Protein AF-A0A0F9TFJ0-F1 (afdb_monomer_lite)

Foldseek 3Di:
DDDDDDDDDDDDDDDDDDDDDDDDDDDDDDDDDDDDDDDDDDDDDDDDDDDDDDDDDDDDDDDDDDDDDDDDPPDPPPDPPDDDPLDDDQQDKQFDADPVRHTLFIWGHHPQAIHGPNDGDNYLFVNLCVSCVVVVNDDPTDDRCCSSVSDPDPDDPPDPVVVVVV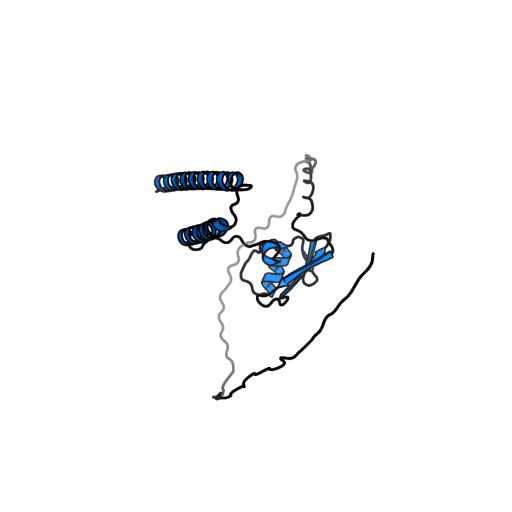VVVVVCVVLVVCPVVDDPVCPVVNVVVVVVVVVVVVVVVVVVVVVVVVVVVVD

pLDDT: mean 70.57, std 23.66, range [31.88, 96.38]

Structure (mmCIF, N/CA/C/O backbone):
data_AF-A0A0F9TFJ0-F1
#
_entry.id   AF-A0A0F9TFJ0-F1
#
loop_
_atom_site.group_PDB
_atom_site.id
_atom_site.type_symbol
_atom_site.label_atom_id
_atom_site.label_alt_id
_atom_site.label_comp_id
_atom_site.label_asym_id
_atom_site.label_entity_id
_atom_site.label_seq_id
_atom_site.pdbx_PDB_ins_code
_atom_site.Cartn_x
_atom_site.Cartn_y
_atom_site.Cartn_z
_atom_site.occupancy
_atom_site.B_iso_or_equiv
_atom_site.auth_seq_id
_atom_site.auth_comp_id
_atom_site.auth_asym_id
_atom_site.auth_atom_id
_atom_site.pdbx_PDB_model_num
ATOM 1 N N . MET A 1 1 ? 7.018 -47.423 -47.360 1.00 49.25 1 MET A N 1
ATOM 2 C CA . MET A 1 1 ? 8.078 -48.340 -46.891 1.00 49.25 1 MET A CA 1
ATOM 3 C C . MET A 1 1 ? 8.346 -48.042 -45.430 1.00 49.25 1 MET A C 1
ATOM 5 O O . MET A 1 1 ? 8.621 -46.901 -45.090 1.00 49.25 1 MET A O 1
ATOM 9 N N . ALA A 1 2 ? 8.149 -49.049 -44.586 1.00 47.84 2 ALA A N 1
ATOM 10 C CA . ALA A 1 2 ? 8.382 -49.013 -43.149 1.00 47.84 2 ALA A CA 1
ATOM 11 C C . ALA A 1 2 ? 9.862 -49.262 -42.815 1.00 47.84 2 ALA A C 1
ATOM 13 O O . ALA A 1 2 ? 10.540 -49.940 -43.590 1.00 47.84 2 ALA A O 1
ATOM 14 N N . LYS A 1 3 ? 10.298 -48.740 -41.658 1.00 51.69 3 LYS A N 1
ATOM 15 C CA . LYS A 1 3 ? 11.256 -49.282 -40.659 1.00 51.69 3 LYS A CA 1
ATOM 16 C C . LYS A 1 3 ? 11.615 -48.117 -39.709 1.00 51.69 3 LYS A C 1
ATOM 18 O O . LYS A 1 3 ? 12.288 -47.196 -40.143 1.00 51.69 3 LYS A O 1
ATOM 23 N N . SER A 1 4 ? 10.981 -47.891 -38.555 1.00 46.78 4 SER A N 1
ATOM 24 C CA . SER A 1 4 ? 10.968 -48.620 -37.270 1.00 46.78 4 SER A CA 1
ATOM 25 C C . SER A 1 4 ? 12.328 -48.760 -36.569 1.00 46.78 4 SER A C 1
ATOM 27 O O . SER A 1 4 ? 13.258 -49.298 -37.165 1.00 46.78 4 SER A O 1
ATOM 29 N N . ASN A 1 5 ? 12.292 -48.471 -35.255 1.00 41.59 5 ASN A N 1
ATOM 30 C CA . ASN A 1 5 ? 13.07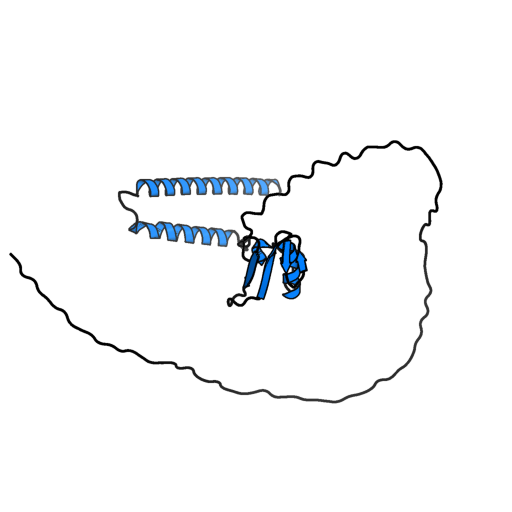5 -49.067 -34.153 1.00 41.59 5 ASN A CA 1
ATOM 31 C C . ASN A 1 5 ? 14.472 -48.486 -33.828 1.00 41.59 5 ASN A C 1
ATOM 33 O O . ASN A 1 5 ? 15.247 -48.223 -34.731 1.00 41.59 5 ASN A O 1
ATOM 37 N N . THR A 1 6 ? 14.933 -48.340 -32.571 1.00 44.97 6 THR A N 1
ATOM 38 C CA . THR A 1 6 ? 14.375 -48.478 -31.197 1.00 44.97 6 THR A CA 1
ATOM 39 C C . THR A 1 6 ? 15.489 -48.171 -30.181 1.00 44.97 6 THR A C 1
ATOM 41 O O . THR A 1 6 ? 16.657 -48.349 -30.508 1.00 44.97 6 THR A O 1
ATOM 44 N N . ASN A 1 7 ? 15.075 -47.955 -28.922 1.00 42.50 7 ASN A N 1
ATOM 45 C CA . ASN A 1 7 ? 15.793 -48.218 -27.658 1.00 42.50 7 ASN A CA 1
ATOM 46 C C . ASN A 1 7 ? 16.928 -47.251 -27.278 1.00 42.50 7 ASN A C 1
ATOM 48 O O . ASN A 1 7 ? 17.816 -46.978 -28.064 1.00 42.50 7 ASN A O 1
ATOM 52 N N . GLY A 1 8 ? 17.004 -46.726 -26.053 1.00 35.84 8 GLY A N 1
ATOM 53 C CA . GLY A 1 8 ? 16.440 -47.183 -24.779 1.00 35.84 8 GLY A CA 1
ATOM 54 C C . GLY A 1 8 ? 17.581 -47.414 -23.777 1.00 35.84 8 GLY A C 1
ATOM 55 O O . GLY A 1 8 ? 18.714 -47.632 -24.195 1.00 35.84 8 GLY A O 1
ATOM 56 N N . SER A 1 9 ? 17.250 -47.474 -22.476 1.00 39.28 9 SER A N 1
ATOM 57 C CA . SER A 1 9 ? 18.132 -47.872 -21.347 1.00 39.28 9 SER A CA 1
ATOM 58 C C . SER A 1 9 ? 18.991 -46.741 -20.747 1.00 39.28 9 SER A C 1
ATOM 60 O O . SER A 1 9 ? 19.578 -45.968 -21.482 1.00 39.28 9 SER A O 1
ATOM 62 N N . LYS A 1 10 ? 19.215 -46.586 -19.435 1.00 40.81 10 LYS A N 1
ATOM 63 C CA . LYS A 1 10 ? 18.729 -47.150 -18.152 1.00 40.81 10 LYS A CA 1
ATOM 64 C C . LYS A 1 10 ? 19.348 -46.224 -17.071 1.00 40.81 10 LYS A C 1
ATOM 66 O O . LYS A 1 10 ? 20.481 -45.802 -17.240 1.00 40.81 10 LYS A O 1
ATOM 71 N N . LYS A 1 11 ? 18.599 -45.805 -16.042 1.00 36.25 11 LYS A N 1
ATOM 72 C CA . LYS A 1 11 ? 18.611 -46.346 -14.655 1.00 36.25 11 LYS A CA 1
ATOM 73 C C . LYS A 1 11 ? 19.733 -45.797 -13.748 1.00 36.25 11 LYS A C 1
ATOM 75 O O . LYS A 1 11 ? 20.834 -45.549 -14.209 1.00 36.2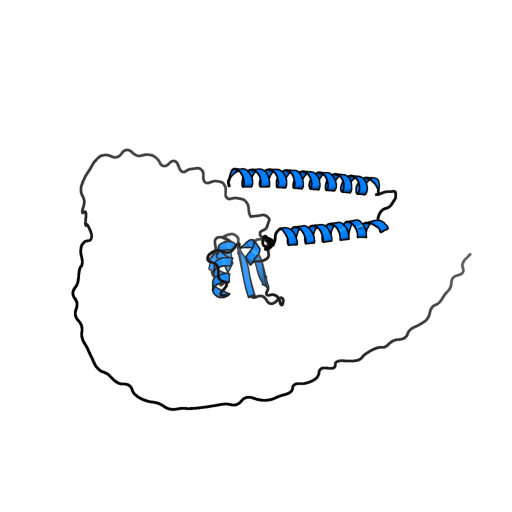5 11 LYS A O 1
ATOM 80 N N . SER A 1 12 ? 19.428 -45.785 -12.441 1.00 39.47 12 SER A N 1
ATOM 81 C CA . SER A 1 12 ? 20.330 -45.742 -11.263 1.00 39.47 12 SER A CA 1
ATOM 82 C C . SER A 1 12 ? 20.329 -44.381 -10.545 1.00 39.47 12 SER A C 1
ATOM 84 O O . SER A 1 12 ? 20.905 -43.425 -11.038 1.00 39.47 12 SER A O 1
ATOM 86 N N . THR A 1 13 ? 19.460 -44.132 -9.557 1.00 39.72 13 THR A N 1
ATOM 87 C CA . THR A 1 13 ? 19.408 -44.578 -8.141 1.00 39.72 13 THR A CA 1
ATOM 88 C C . THR A 1 13 ? 20.341 -43.847 -7.170 1.00 39.72 13 THR A C 1
ATOM 90 O O . THR A 1 13 ? 21.552 -43.862 -7.330 1.00 39.72 13 THR A O 1
ATOM 93 N N . ASN A 1 14 ? 19.711 -43.456 -6.055 1.00 34.97 14 ASN A N 1
ATOM 94 C CA . ASN A 1 14 ? 20.186 -43.514 -4.668 1.00 34.97 14 ASN A CA 1
ATOM 95 C C . ASN A 1 14 ? 20.968 -42.321 -4.093 1.00 34.97 14 ASN A C 1
ATOM 97 O O . ASN A 1 14 ? 21.981 -41.891 -4.623 1.00 34.97 14 ASN A O 1
ATOM 101 N N . GLY A 1 15 ? 20.507 -41.859 -2.925 1.00 36.72 15 GLY A N 1
ATOM 102 C CA . GLY A 1 15 ? 21.151 -40.809 -2.133 1.00 36.72 15 GLY A CA 1
ATOM 103 C C . GLY A 1 15 ? 20.356 -40.417 -0.887 1.00 36.72 15 GLY A C 1
ATOM 104 O O . GLY A 1 15 ? 20.019 -39.257 -0.695 1.00 36.72 15 GLY A O 1
ATOM 105 N N . LYS A 1 16 ? 19.996 -41.414 -0.073 1.00 38.53 16 LYS A N 1
ATOM 106 C CA . LYS A 1 16 ? 19.484 -41.279 1.301 1.00 38.53 16 LYS A CA 1
ATOM 107 C C . LYS A 1 16 ? 20.611 -40.777 2.227 1.00 38.53 16 LYS A C 1
ATOM 109 O O . LYS A 1 16 ? 21.769 -41.090 1.970 1.00 38.53 16 LYS A O 1
ATOM 114 N N . ASN A 1 17 ? 20.222 -40.169 3.355 1.00 37.66 17 ASN A N 1
ATOM 115 C CA . ASN A 1 17 ? 21.002 -39.815 4.564 1.00 37.66 17 ASN A CA 1
ATOM 116 C C . ASN A 1 17 ? 21.407 -38.328 4.645 1.00 37.66 17 ASN A C 1
ATOM 118 O O . ASN A 1 17 ? 21.947 -37.775 3.705 1.00 37.66 17 ASN A O 1
ATOM 122 N N . GLY A 1 18 ? 21.211 -37.613 5.751 1.00 38.72 18 GLY A N 1
ATOM 123 C CA . GLY A 1 18 ? 20.749 -38.043 7.059 1.00 38.72 18 GLY A CA 1
ATOM 124 C C . GLY A 1 18 ? 20.453 -36.855 7.973 1.00 38.72 18 GLY A C 1
ATOM 125 O O . GLY A 1 18 ? 21.082 -35.803 7.915 1.00 38.72 18 GLY A O 1
ATOM 126 N N . THR A 1 19 ? 19.474 -37.074 8.839 1.00 38.91 19 THR A N 1
ATOM 127 C CA . THR A 1 19 ? 19.279 -36.392 10.116 1.00 38.91 19 THR A CA 1
ATOM 128 C C . THR A 1 19 ? 20.575 -36.331 10.922 1.00 38.91 19 THR A C 1
ATOM 130 O O . THR A 1 19 ? 21.174 -37.372 11.197 1.00 38.91 19 THR A O 1
ATOM 133 N N . LYS A 1 20 ? 20.940 -35.142 11.409 1.00 39.94 20 LYS A N 1
ATOM 134 C CA . LYS A 1 20 ? 21.749 -35.007 12.625 1.00 39.94 20 LYS A CA 1
ATOM 135 C C . LYS A 1 20 ? 21.368 -33.743 13.393 1.00 39.94 20 LYS A C 1
ATOM 137 O O . LYS A 1 20 ? 21.742 -32.632 13.037 1.00 39.94 20 LYS A O 1
ATOM 142 N N . ALA A 1 21 ? 20.610 -33.957 14.463 1.00 45.81 21 ALA A N 1
ATOM 143 C CA . ALA A 1 21 ? 20.641 -33.106 15.643 1.00 45.81 21 ALA A CA 1
ATOM 144 C C . ALA A 1 21 ? 21.991 -33.277 16.368 1.00 45.81 21 ALA A C 1
ATOM 146 O O . ALA A 1 21 ? 22.613 -34.339 16.272 1.00 45.81 21 ALA A O 1
ATOM 147 N N . PRO A 1 22 ? 22.394 -32.275 17.157 1.00 50.44 22 PRO A N 1
ATOM 148 C CA . PRO A 1 22 ? 22.904 -32.526 18.507 1.00 50.44 22 PRO A CA 1
ATOM 149 C C . PRO A 1 22 ? 22.114 -31.688 19.536 1.00 50.44 22 PRO A C 1
ATOM 151 O O . PRO A 1 22 ? 21.824 -30.518 19.312 1.00 50.44 22 PRO A O 1
ATOM 154 N N . ALA A 1 23 ? 21.535 -32.326 20.560 1.00 39.28 23 ALA A N 1
ATOM 155 C CA . ALA A 1 23 ? 22.057 -32.370 21.941 1.00 39.28 23 ALA A CA 1
ATOM 156 C C . ALA A 1 23 ? 22.183 -30.963 22.574 1.00 39.28 23 ALA A C 1
ATOM 158 O O . ALA A 1 23 ? 23.059 -30.191 22.215 1.00 39.28 23 ALA A O 1
ATOM 159 N N . LYS A 1 24 ? 21.235 -30.499 23.407 1.00 39.22 24 LYS A N 1
ATOM 160 C CA . LYS A 1 24 ? 21.116 -30.768 24.861 1.00 39.22 24 LYS A CA 1
ATOM 161 C C . LYS A 1 24 ? 22.465 -30.868 25.591 1.00 39.22 24 LYS A C 1
ATOM 163 O O . LYS A 1 24 ? 23.062 -31.931 25.603 1.00 39.22 24 LYS A O 1
ATOM 168 N N . ASN A 1 25 ? 22.824 -29.777 26.266 1.00 41.72 25 ASN A N 1
ATOM 169 C CA . ASN A 1 25 ? 23.495 -29.678 27.572 1.00 41.72 25 ASN A CA 1
ATOM 170 C C . ASN A 1 25 ? 22.955 -28.361 28.178 1.00 41.72 25 ASN A C 1
ATOM 172 O O . ASN A 1 25 ? 22.863 -27.373 27.460 1.00 41.72 25 ASN A O 1
ATOM 176 N N . GLY A 1 26 ? 22.457 -28.236 29.406 1.00 34.00 26 GLY A N 1
ATOM 177 C CA . GLY A 1 26 ? 22.665 -29.025 30.612 1.00 34.00 26 GLY A CA 1
ATOM 178 C C . GLY A 1 26 ? 23.336 -28.122 31.654 1.00 34.00 26 GLY A C 1
ATOM 179 O O . GLY A 1 26 ? 24.503 -27.807 31.486 1.00 34.00 26 GLY A O 1
ATOM 180 N N . ASN A 1 27 ? 22.591 -27.763 32.709 1.00 35.34 27 ASN A N 1
ATOM 181 C CA . ASN A 1 27 ? 23.015 -27.121 33.970 1.00 35.34 27 ASN A CA 1
ATOM 182 C C . ASN A 1 27 ? 23.520 -25.654 33.905 1.00 35.34 27 ASN A C 1
ATOM 184 O O . ASN A 1 27 ? 24.223 -25.265 32.994 1.00 35.34 27 ASN A O 1
ATOM 188 N N . GLY A 1 28 ? 23.208 -24.755 34.845 1.00 34.22 28 GLY A N 1
ATOM 189 C CA . GLY A 1 28 ? 22.732 -24.967 36.206 1.00 34.22 28 GLY A CA 1
ATOM 190 C C . GLY A 1 28 ? 21.966 -23.774 36.782 1.00 34.22 28 GLY A C 1
ATOM 191 O O . GLY A 1 28 ? 22.231 -22.607 36.509 1.00 34.22 28 GLY A O 1
ATOM 192 N N . LYS A 1 29 ? 20.998 -24.141 37.615 1.00 38.94 29 LYS A N 1
ATOM 193 C CA . LYS A 1 29 ? 20.310 -23.327 38.612 1.00 38.94 29 LYS A CA 1
ATOM 194 C C . LYS A 1 29 ? 21.042 -23.527 39.945 1.00 38.94 29 LYS A C 1
ATOM 196 O O . LYS A 1 29 ? 21.384 -24.665 40.259 1.00 38.94 29 LYS A O 1
ATOM 201 N N . PRO A 1 30 ? 21.173 -22.479 40.762 1.00 44.47 30 PRO A N 1
ATOM 202 C CA . PRO A 1 30 ? 20.750 -22.590 42.160 1.00 44.47 30 PRO A CA 1
ATOM 203 C C . PRO A 1 30 ? 19.815 -21.405 42.477 1.00 44.47 30 PRO A C 1
ATOM 205 O O . PRO A 1 30 ? 20.066 -20.279 42.076 1.00 44.47 30 PRO A O 1
ATOM 208 N N . ALA A 1 31 ? 18.594 -21.568 42.988 1.00 39.75 31 ALA A N 1
ATOM 209 C CA . ALA A 1 31 ? 18.225 -22.099 44.301 1.00 39.75 31 ALA A CA 1
ATOM 210 C C . ALA A 1 31 ? 18.931 -21.360 45.453 1.00 39.75 31 ALA A C 1
ATOM 212 O O . ALA A 1 31 ? 19.934 -21.825 45.973 1.00 39.75 31 ALA A O 1
ATOM 213 N N . GLY A 1 32 ? 18.347 -20.232 45.865 1.00 34.47 32 GLY A N 1
ATOM 214 C CA . GLY A 1 32 ? 18.566 -19.600 47.165 1.00 34.47 32 GLY A CA 1
ATOM 215 C C . GLY A 1 32 ? 17.212 -19.310 47.811 1.00 34.47 32 GLY A C 1
ATOM 216 O O . GLY A 1 32 ? 16.514 -18.385 47.407 1.00 34.47 32 GLY A O 1
ATOM 217 N N . LYS A 1 33 ? 16.820 -20.174 48.751 1.00 34.59 33 LYS A N 1
ATOM 218 C CA . LYS A 1 33 ? 15.673 -20.059 49.663 1.00 34.59 33 LYS A CA 1
ATOM 219 C C . LYS A 1 33 ? 16.098 -19.270 50.910 1.00 34.59 33 LYS A C 1
ATOM 221 O O . LYS A 1 33 ? 17.116 -19.602 51.502 1.00 34.59 33 LYS A O 1
ATOM 226 N N . GLY A 1 34 ? 15.233 -18.370 51.362 1.00 32.81 34 GLY A N 1
ATOM 227 C CA . GLY A 1 34 ? 15.024 -17.949 52.758 1.00 32.81 34 GLY A CA 1
ATOM 228 C C . GLY A 1 34 ? 13.695 -17.179 52.759 1.00 32.81 34 GLY A C 1
ATOM 229 O O . GLY A 1 34 ? 13.565 -16.260 51.963 1.00 32.81 34 GLY A O 1
ATOM 230 N N . ALA A 1 35 ? 12.578 -17.575 53.388 1.00 34.47 35 ALA A N 1
ATOM 231 C CA . ALA A 1 35 ? 12.333 -17.966 54.783 1.00 34.47 35 ALA A CA 1
ATOM 232 C C . ALA A 1 35 ? 13.013 -16.966 55.740 1.00 34.47 35 ALA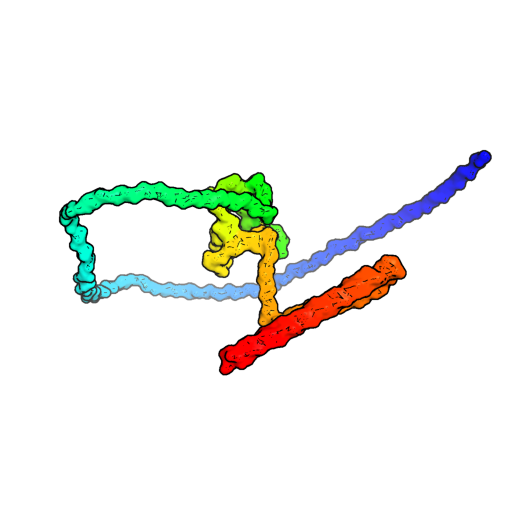 A C 1
ATOM 234 O O . ALA A 1 35 ? 14.226 -16.836 55.690 1.00 34.47 35 ALA A O 1
ATOM 235 N N . ASN A 1 36 ? 12.336 -16.231 56.625 1.00 41.59 36 ASN A N 1
ATOM 236 C CA . ASN A 1 36 ? 11.125 -16.558 57.384 1.00 41.59 36 ASN A CA 1
ATOM 237 C C . ASN A 1 36 ? 10.478 -15.243 57.956 1.00 41.59 36 ASN A C 1
ATOM 239 O O . ASN A 1 36 ? 10.770 -14.181 57.410 1.00 41.59 36 ASN A O 1
ATOM 243 N N . PRO A 1 37 ? 9.574 -15.237 58.964 1.00 53.97 37 PRO A N 1
ATOM 244 C CA . PRO A 1 37 ? 8.303 -14.502 58.938 1.00 53.97 37 PRO A CA 1
ATOM 245 C C . PRO A 1 37 ? 8.229 -13.393 60.015 1.00 53.97 37 PRO A C 1
ATOM 247 O O . PRO A 1 37 ? 9.094 -13.323 60.880 1.00 53.97 37 PRO A O 1
ATOM 250 N N . ASN A 1 38 ? 7.184 -12.554 60.027 1.00 36.22 38 ASN A N 1
ATOM 251 C CA . ASN A 1 38 ? 6.412 -12.246 61.249 1.00 36.22 38 ASN A CA 1
ATOM 252 C C . ASN A 1 38 ? 5.387 -11.110 61.083 1.00 36.22 38 ASN A C 1
ATOM 254 O O . ASN A 1 38 ? 5.723 -10.031 60.608 1.00 36.22 38 ASN A O 1
ATOM 258 N N . LYS A 1 39 ? 4.231 -11.361 61.715 1.00 32.16 39 LYS A N 1
ATOM 259 C CA . LYS A 1 39 ? 3.365 -10.437 62.473 1.00 32.16 39 LYS A CA 1
ATOM 260 C C . LYS A 1 39 ? 2.398 -9.509 61.720 1.00 32.16 39 LYS A C 1
ATOM 262 O O . LYS A 1 39 ? 2.703 -8.358 61.443 1.00 32.16 39 LYS A O 1
ATOM 267 N N . ASP A 1 40 ? 1.157 -9.984 61.613 1.00 39.94 40 ASP A N 1
ATOM 268 C CA . ASP A 1 40 ? -0.023 -9.247 62.112 1.00 39.94 40 ASP A CA 1
ATOM 269 C C . ASP A 1 40 ? -0.052 -9.320 63.670 1.00 39.94 40 ASP A C 1
ATOM 271 O O . ASP A 1 40 ? 0.619 -10.218 64.195 1.00 39.94 40 ASP A O 1
ATOM 275 N N . PRO A 1 41 ? -0.793 -8.485 64.454 1.00 47.09 41 PRO A N 1
ATOM 276 C CA . PRO A 1 41 ? -2.017 -7.750 64.089 1.00 47.09 41 PRO A CA 1
ATOM 277 C C . PRO A 1 41 ? -2.206 -6.317 64.678 1.00 47.09 41 PRO A C 1
ATOM 279 O O . PRO A 1 41 ? -1.526 -5.893 65.602 1.00 47.09 41 PRO A O 1
ATOM 282 N N . ALA A 1 42 ? -3.236 -5.632 64.153 1.00 36.59 42 ALA A N 1
ATOM 283 C CA . ALA A 1 42 ? -4.137 -4.638 64.773 1.00 36.59 42 ALA A CA 1
ATOM 284 C C . ALA A 1 42 ? -3.581 -3.418 65.554 1.00 36.59 42 ALA A C 1
ATOM 286 O O . ALA A 1 42 ? -3.001 -3.571 66.617 1.00 36.59 42 ALA A O 1
ATOM 287 N N . MET A 1 43 ? -3.988 -2.197 65.160 1.00 38.78 43 MET A N 1
ATOM 288 C CA . MET A 1 43 ? -4.723 -1.262 66.039 1.00 38.78 43 MET A CA 1
ATOM 289 C C . MET A 1 43 ? -5.297 -0.040 65.292 1.00 38.78 43 MET A C 1
ATOM 291 O O . MET A 1 43 ? -4.807 0.402 64.258 1.00 38.78 43 MET A O 1
ATOM 295 N N . LYS A 1 44 ? -6.403 0.454 65.856 1.00 36.00 44 LYS A N 1
ATOM 296 C CA . LYS A 1 44 ? -7.281 1.546 65.424 1.00 36.00 44 LYS A CA 1
ATOM 297 C C . LYS A 1 44 ? -6.642 2.937 65.567 1.00 36.00 44 LYS A C 1
ATOM 299 O O . LYS A 1 44 ? -6.073 3.228 66.609 1.00 36.00 44 LYS A O 1
ATOM 304 N N . ALA A 1 45 ? -6.941 3.831 64.624 1.00 37.03 45 ALA A N 1
ATOM 305 C CA . ALA A 1 45 ? -7.233 5.262 64.827 1.00 37.03 45 ALA A CA 1
ATOM 306 C C . ALA A 1 45 ? -7.809 5.772 63.486 1.00 37.03 45 ALA A C 1
ATOM 308 O O . ALA A 1 45 ? -7.174 5.635 62.454 1.00 37.03 45 ALA A O 1
ATOM 309 N N . GLY A 1 46 ? -9.060 6.210 63.347 1.00 31.88 46 GLY A N 1
ATOM 310 C CA . GLY A 1 46 ? -9.691 7.255 64.136 1.00 31.88 46 GLY A CA 1
ATOM 311 C C . GLY A 1 46 ? -9.316 8.621 63.561 1.00 31.88 46 GLY A C 1
ATOM 312 O O . GLY A 1 46 ? -8.462 9.283 64.127 1.00 31.88 46 GLY A O 1
ATOM 313 N N . ASN A 1 47 ? -9.946 9.056 62.460 1.00 40.62 47 ASN A N 1
ATOM 314 C CA . ASN A 1 47 ? -10.077 10.491 62.200 1.00 40.62 47 ASN A CA 1
ATOM 315 C C . ASN A 1 47 ? -11.350 10.837 61.413 1.00 40.62 47 ASN A C 1
ATOM 317 O O . ASN A 1 47 ? -11.475 10.597 60.214 1.00 40.62 47 ASN A O 1
ATOM 321 N N . LYS A 1 48 ? -12.303 11.426 62.145 1.00 34.69 48 LYS A N 1
ATOM 322 C CA . LYS A 1 48 ? -13.420 12.224 61.633 1.00 34.69 48 LYS A CA 1
ATOM 323 C C . LYS A 1 48 ? -12.865 13.441 60.889 1.00 34.69 48 LYS A C 1
ATOM 325 O O . LYS A 1 48 ? -12.071 14.176 61.466 1.00 34.69 48 LYS A O 1
ATOM 330 N N . ARG A 1 49 ? -13.397 13.735 59.701 1.00 40.03 49 ARG A N 1
ATOM 331 C CA . ARG A 1 49 ? -13.627 15.106 59.197 1.00 40.03 49 ARG A CA 1
ATOM 332 C C . ARG A 1 49 ? -14.691 15.044 58.097 1.00 40.03 49 ARG A C 1
ATOM 334 O O . ARG A 1 49 ? -14.449 14.493 57.035 1.00 40.03 49 ARG A O 1
ATOM 341 N N . VAL A 1 50 ? -15.955 15.159 58.504 1.00 40.16 50 VAL A N 1
ATOM 342 C CA . VAL A 1 50 ? -16.853 16.321 58.330 1.00 40.16 50 VAL A CA 1
ATOM 343 C C . VAL A 1 50 ? -17.051 16.725 56.865 1.00 40.16 50 VAL A C 1
ATOM 345 O O . VAL A 1 50 ? -16.127 17.116 56.161 1.00 40.16 50 VAL A O 1
ATOM 348 N N . ALA A 1 51 ? -18.317 16.613 56.470 1.00 37.25 51 ALA A N 1
ATOM 349 C CA . ALA A 1 51 ? -18.901 16.864 55.169 1.00 37.25 51 ALA A CA 1
ATOM 350 C C . ALA A 1 51 ? -18.728 18.300 54.651 1.00 37.25 51 ALA A C 1
ATOM 352 O O . ALA A 1 51 ? -18.729 19.264 55.416 1.00 37.25 51 ALA A O 1
ATOM 353 N N . LYS A 1 52 ? -18.767 18.433 53.322 1.00 35.06 52 LYS A N 1
ATOM 354 C CA . LYS A 1 52 ? -19.408 19.580 52.673 1.00 35.06 52 LYS A CA 1
ATOM 355 C C . LYS A 1 52 ? -20.153 19.101 51.429 1.00 35.06 52 LYS A C 1
ATOM 357 O O . LYS A 1 52 ? -19.569 18.868 50.378 1.00 35.06 52 LYS A O 1
ATOM 362 N N . ALA A 1 53 ? -21.451 18.893 51.616 1.00 35.72 53 ALA A N 1
ATOM 363 C CA . ALA A 1 53 ? -22.440 18.748 50.564 1.00 35.72 53 ALA A CA 1
ATOM 364 C C . ALA A 1 53 ? -23.085 20.116 50.321 1.00 35.72 53 ALA A C 1
ATOM 366 O O . ALA A 1 53 ? -23.483 20.760 51.288 1.00 35.72 53 ALA A O 1
ATOM 367 N N . THR A 1 54 ? -23.213 20.512 49.054 1.00 42.62 54 THR A N 1
ATOM 368 C CA . THR A 1 54 ? -24.168 21.511 48.535 1.00 42.62 54 THR A CA 1
ATOM 369 C C . THR A 1 54 ? -24.082 21.531 46.996 1.00 42.62 54 THR A C 1
ATOM 371 O O . THR A 1 54 ? -23.014 21.259 46.455 1.00 42.62 54 THR A O 1
ATOM 374 N N . PRO A 1 55 ? -25.144 21.894 46.253 1.00 41.66 55 PRO A N 1
ATOM 375 C CA . PRO A 1 55 ? -26.468 21.274 46.278 1.00 41.66 55 PRO A CA 1
ATOM 376 C C . PRO A 1 55 ? -26.968 20.898 44.862 1.00 41.66 55 PRO A C 1
ATOM 378 O O . PRO A 1 55 ? -26.699 21.568 43.867 1.00 41.66 55 PRO A O 1
ATOM 381 N N . ILE A 1 56 ? -27.774 19.837 44.792 1.00 42.16 56 ILE A N 1
ATOM 382 C CA . ILE A 1 56 ? -28.577 19.467 43.620 1.00 42.16 56 ILE A CA 1
ATOM 383 C C . ILE A 1 56 ? -29.745 20.455 43.524 1.00 42.16 56 ILE A C 1
ATOM 385 O O . ILE A 1 56 ? -30.604 20.487 44.405 1.00 42.16 56 ILE A O 1
ATOM 389 N N . VAL A 1 57 ? -29.782 21.255 42.457 1.00 37.53 57 VAL A N 1
ATOM 390 C CA . VAL A 1 57 ? -30.930 22.110 42.131 1.00 37.53 57 VAL A CA 1
ATOM 391 C C . VAL A 1 57 ? -32.070 21.217 41.645 1.00 37.53 57 VAL A C 1
ATOM 393 O O . VAL A 1 57 ? -32.048 20.706 40.527 1.00 37.53 57 VAL A O 1
ATOM 396 N N . ARG A 1 58 ? -33.067 21.021 42.510 1.00 36.03 58 ARG A N 1
ATOM 397 C CA . ARG A 1 58 ? -34.384 20.492 42.151 1.00 36.03 58 ARG A CA 1
ATOM 398 C C . ARG A 1 58 ? -35.203 21.621 41.523 1.00 36.03 58 ARG A C 1
ATOM 400 O O . ARG A 1 58 ? -35.358 22.673 42.138 1.00 36.03 58 ARG A O 1
ATOM 407 N N . ARG A 1 59 ? -35.732 21.404 40.321 1.00 38.59 59 ARG A N 1
ATOM 408 C CA . ARG A 1 59 ? -36.869 22.163 39.788 1.00 38.59 59 ARG A CA 1
ATOM 409 C C . ARG A 1 59 ? -38.001 21.175 39.559 1.00 38.59 59 ARG A C 1
ATOM 411 O O . ARG A 1 59 ? -37.898 20.333 38.675 1.00 38.59 59 ARG A O 1
ATOM 418 N N . ASP A 1 60 ? -39.027 21.293 40.388 1.00 34.28 60 ASP A N 1
ATOM 419 C CA . ASP A 1 60 ? -40.348 20.713 40.167 1.00 34.28 60 ASP A CA 1
ATOM 420 C C . ASP A 1 60 ? -41.253 21.728 39.423 1.00 34.28 60 ASP A C 1
ATOM 422 O O . ASP A 1 60 ? -40.861 22.891 39.273 1.00 34.28 60 ASP A O 1
ATOM 426 N N . PRO A 1 61 ? -42.392 21.283 38.855 1.00 50.94 61 PRO A N 1
ATOM 427 C CA . PRO A 1 61 ? -42.870 21.705 37.533 1.00 50.94 61 PRO A CA 1
ATOM 428 C C . PRO A 1 61 ? -44.048 22.708 37.568 1.00 50.94 61 PRO A C 1
ATOM 430 O O . PRO A 1 61 ? -44.396 23.227 38.627 1.00 50.94 61 PRO A O 1
ATOM 433 N N . THR A 1 62 ? -44.708 22.867 36.401 1.00 36.78 62 THR A N 1
ATOM 434 C CA . THR A 1 62 ? -46.074 23.402 36.095 1.00 36.78 62 THR A CA 1
ATOM 435 C C . THR A 1 62 ? -46.138 24.840 35.508 1.00 36.78 62 THR A C 1
ATOM 437 O O . THR A 1 62 ? -45.302 25.663 35.864 1.00 36.78 62 THR A O 1
ATOM 440 N N . PRO A 1 63 ? -47.172 25.232 34.715 1.00 44.09 63 PRO A N 1
ATOM 441 C CA . PRO A 1 63 ? -47.728 24.683 33.459 1.00 44.09 63 PRO A CA 1
ATOM 442 C C . PRO A 1 63 ? -47.717 25.674 32.262 1.00 44.09 63 PRO A C 1
ATOM 444 O O . PRO A 1 63 ? -47.794 26.882 32.431 1.00 44.09 63 PRO A O 1
ATOM 447 N N . GLY A 1 64 ? -47.834 25.117 31.047 1.00 32.50 64 GLY A N 1
ATOM 448 C CA . GLY A 1 64 ? -48.784 25.600 30.030 1.00 32.50 64 GLY A CA 1
ATOM 449 C C . GLY A 1 64 ? -48.373 26.753 29.107 1.00 32.50 64 GLY A C 1
ATOM 450 O O . GLY A 1 64 ? -48.542 27.910 29.456 1.00 32.50 64 GLY A O 1
ATOM 451 N N . LEU A 1 65 ? -48.018 26.424 27.857 1.00 41.44 65 LEU A N 1
ATOM 452 C CA . LEU A 1 65 ? -48.496 27.148 26.667 1.00 41.44 65 LEU A CA 1
ATOM 453 C C . LEU A 1 65 ? -48.302 26.309 25.389 1.00 41.44 65 LEU A C 1
ATOM 455 O O . LEU A 1 65 ? -47.194 26.001 24.968 1.00 41.44 65 LEU A O 1
ATOM 459 N N . ALA A 1 66 ? -49.451 25.927 24.832 1.00 39.25 66 ALA A N 1
ATOM 460 C CA . ALA A 1 66 ? -49.787 25.695 23.429 1.00 39.25 66 ALA A CA 1
ATOM 461 C C . ALA A 1 66 ? -48.805 24.953 22.492 1.00 39.25 66 ALA A C 1
ATOM 463 O O . ALA A 1 66 ? -47.823 25.484 21.980 1.00 39.25 66 ALA A O 1
ATOM 464 N N . ARG A 1 67 ? -49.253 23.745 22.117 1.00 44.56 67 ARG A N 1
ATOM 465 C CA . ARG A 1 67 ? -48.991 23.040 20.853 1.00 44.56 67 ARG A CA 1
ATOM 466 C C . ARG A 1 67 ? -48.839 23.985 19.648 1.00 44.56 67 ARG A C 1
ATOM 468 O O . ARG A 1 67 ? -49.783 24.685 19.293 1.00 44.56 67 ARG A O 1
ATOM 475 N N . ARG A 1 68 ? -47.758 23.802 18.890 1.00 41.97 68 ARG A N 1
ATOM 476 C CA . ARG A 1 68 ? -47.803 23.751 17.420 1.00 41.97 68 ARG A CA 1
ATOM 477 C C . ARG A 1 68 ? -46.894 22.620 16.964 1.00 41.97 68 ARG A C 1
ATOM 479 O O . ARG A 1 68 ? -45.699 22.628 17.233 1.00 41.97 68 ARG A O 1
ATOM 486 N N . GLY A 1 69 ? -47.507 21.605 16.362 1.00 42.22 69 GLY A N 1
ATOM 487 C CA . GLY A 1 69 ? -46.797 20.459 15.819 1.00 42.22 69 GLY A CA 1
ATOM 488 C C . GLY A 1 69 ? -45.924 20.889 14.649 1.00 42.22 69 GLY A C 1
ATOM 489 O O . GLY A 1 69 ? -46.430 21.452 13.682 1.00 42.22 69 GLY A O 1
ATOM 490 N N . SER A 1 70 ? -44.630 20.593 14.727 1.00 39.62 70 SER A N 1
ATOM 491 C CA . SER A 1 70 ? -43.827 20.368 13.536 1.00 39.62 70 SER A CA 1
ATOM 492 C C . SER A 1 70 ? -43.820 18.865 13.288 1.00 39.62 70 SER A C 1
ATOM 494 O O . SER A 1 70 ? -43.254 18.060 14.027 1.00 39.62 70 SER A O 1
ATOM 496 N N . THR A 1 71 ? -44.577 18.485 12.270 1.00 40.25 71 THR A N 1
ATOM 497 C CA . THR A 1 71 ? -44.528 17.179 11.634 1.00 40.25 71 THR A CA 1
ATOM 498 C C . THR A 1 71 ? -43.076 16.826 11.322 1.00 40.25 71 THR A C 1
ATOM 500 O O . THR A 1 71 ? -42.339 17.599 10.710 1.00 40.25 71 THR A O 1
ATOM 503 N N . GLY A 1 72 ? -42.660 15.653 11.798 1.00 45.50 72 GLY A N 1
ATOM 504 C CA . GLY A 1 72 ? -41.339 15.106 11.547 1.00 45.50 72 GLY A CA 1
ATOM 505 C C . GLY A 1 72 ? -41.128 14.895 10.054 1.00 45.50 72 GLY A C 1
ATOM 506 O O . GLY A 1 72 ? -41.725 14.007 9.454 1.00 45.50 72 GLY A O 1
ATOM 507 N N . ALA A 1 73 ? -40.240 15.690 9.468 1.00 41.50 73 ALA A N 1
ATOM 508 C CA . ALA A 1 73 ? -39.602 15.337 8.217 1.00 41.50 73 ALA A CA 1
ATOM 509 C C . ALA A 1 73 ? -38.476 14.353 8.554 1.00 41.50 73 ALA A C 1
ATOM 511 O O . ALA A 1 73 ? -37.370 14.745 8.927 1.00 41.50 73 ALA A O 1
ATOM 512 N N . SER A 1 74 ? -38.777 13.055 8.488 1.00 44.16 74 SER A N 1
ATOM 513 C CA . SER A 1 74 ? -37.743 12.028 8.433 1.00 44.16 74 SER A CA 1
ATOM 514 C C . SER A 1 74 ? -36.865 12.325 7.222 1.00 44.16 74 SER A C 1
ATOM 516 O O . SER A 1 74 ? -37.302 12.183 6.082 1.00 44.16 74 SER A O 1
ATOM 518 N N . ALA A 1 75 ? -35.636 12.776 7.476 1.00 49.16 75 ALA A N 1
ATOM 519 C CA . ALA A 1 75 ? -34.619 12.881 6.445 1.00 49.16 75 ALA A CA 1
ATOM 520 C C . ALA A 1 75 ? -34.530 11.534 5.699 1.00 49.16 75 ALA A C 1
ATOM 522 O O . ALA A 1 75 ? -34.598 10.482 6.351 1.00 49.16 75 ALA A O 1
ATOM 523 N N . PRO A 1 76 ? -34.397 11.534 4.361 1.00 46.69 76 PRO A N 1
ATOM 524 C CA . PRO A 1 76 ? -34.254 10.301 3.608 1.00 46.69 76 PRO A CA 1
ATOM 525 C C . PRO A 1 76 ? -33.050 9.544 4.165 1.00 46.69 76 PRO A C 1
ATOM 527 O O . PRO A 1 76 ? -31.922 10.040 4.170 1.00 46.69 76 PRO A O 1
ATOM 530 N N . THR A 1 77 ? -33.310 8.350 4.699 1.00 49.16 77 THR A N 1
ATOM 531 C CA . THR A 1 77 ? -32.256 7.438 5.132 1.00 49.16 77 THR A CA 1
ATOM 532 C C . THR A 1 77 ? -31.438 7.124 3.893 1.00 49.16 77 THR A C 1
ATOM 534 O O . THR A 1 77 ? -31.923 6.435 2.997 1.00 49.16 77 THR A O 1
ATOM 537 N N . ALA A 1 78 ? -30.227 7.682 3.820 1.00 52.94 78 ALA A N 1
ATOM 538 C CA . ALA A 1 78 ? -29.276 7.375 2.767 1.00 52.94 78 ALA A CA 1
ATOM 539 C C . ALA A 1 78 ? -29.220 5.853 2.600 1.00 52.94 78 ALA A C 1
ATOM 541 O O . ALA A 1 78 ? -29.057 5.122 3.586 1.00 52.94 78 ALA A O 1
ATOM 542 N N . ALA A 1 79 ? -29.425 5.384 1.367 1.00 50.94 79 ALA A N 1
ATOM 543 C CA . ALA A 1 79 ? -29.326 3.974 1.037 1.00 50.94 79 ALA A CA 1
ATOM 544 C C . ALA A 1 79 ? -28.016 3.437 1.622 1.00 50.94 79 ALA A C 1
ATOM 546 O O . ALA A 1 79 ? -26.954 4.039 1.439 1.00 50.94 79 ALA A O 1
ATOM 547 N N . LYS A 1 80 ? -28.107 2.347 2.396 1.00 58.50 80 LYS A N 1
ATOM 548 C CA . LYS A 1 80 ? -26.923 1.731 2.999 1.00 58.50 80 LYS A CA 1
ATOM 549 C C . LYS A 1 80 ? -25.917 1.475 1.872 1.00 58.50 80 LYS A C 1
ATOM 551 O O . LYS A 1 80 ? -26.320 0.881 0.869 1.00 58.50 80 LYS A O 1
ATOM 556 N N . PRO A 1 81 ? -24.651 1.906 2.019 1.00 58.19 81 PRO A N 1
ATOM 557 C CA . PRO A 1 81 ? -23.612 1.555 1.066 1.00 58.19 81 PRO A CA 1
ATOM 558 C C . PRO A 1 81 ? -23.664 0.047 0.830 1.00 58.19 81 PRO A C 1
ATOM 560 O O . PRO A 1 81 ? -23.838 -0.718 1.787 1.00 58.19 81 PRO A O 1
ATOM 563 N N . GLY A 1 82 ? -23.560 -0.372 -0.433 1.00 61.19 82 GLY A N 1
ATOM 564 C CA . GLY A 1 82 ? -23.434 -1.787 -0.763 1.00 61.19 82 GLY A CA 1
ATOM 565 C C . GLY A 1 82 ? -22.282 -2.436 0.021 1.00 61.19 82 GLY A C 1
ATOM 566 O O . GLY A 1 82 ? -21.416 -1.725 0.543 1.00 61.19 82 GLY A O 1
ATOM 567 N N . PRO A 1 83 ? -22.264 -3.775 0.140 1.00 64.12 83 PRO A N 1
ATOM 568 C CA . PRO A 1 83 ? -21.180 -4.483 0.816 1.00 64.12 83 PRO A CA 1
ATOM 569 C C . PRO A 1 83 ? -19.822 -4.014 0.278 1.00 64.12 83 PRO A C 1
ATOM 571 O O . PRO A 1 83 ? -19.639 -3.950 -0.937 1.00 64.12 83 PRO A O 1
ATOM 574 N N . ASP A 1 84 ? -18.890 -3.655 1.167 1.00 70.81 84 ASP A N 1
ATOM 575 C CA . ASP A 1 84 ? -17.549 -3.212 0.766 1.00 70.81 84 ASP A CA 1
ATOM 576 C C . ASP A 1 84 ? -16.904 -4.305 -0.111 1.00 70.81 84 ASP A C 1
ATOM 578 O O . ASP A 1 84 ? -16.812 -5.445 0.350 1.00 70.81 84 ASP A O 1
ATOM 582 N N . PRO A 1 85 ? -16.442 -4.004 -1.340 1.00 75.19 85 PRO A N 1
ATOM 583 C CA . PRO A 1 85 ? -15.836 -4.992 -2.238 1.00 75.19 85 PRO A CA 1
ATOM 584 C C . PRO A 1 85 ? -14.636 -5.744 -1.644 1.00 75.19 85 PRO A C 1
ATOM 586 O O . PRO A 1 85 ? -14.254 -6.799 -2.142 1.00 75.19 85 PRO A O 1
ATOM 589 N N . ARG A 1 86 ? -14.012 -5.205 -0.590 1.00 77.69 86 ARG A N 1
ATOM 590 C CA . ARG A 1 86 ? -12.891 -5.834 0.125 1.00 77.69 86 ARG A CA 1
ATOM 591 C C . ARG A 1 86 ? -13.345 -6.850 1.166 1.00 77.69 86 ARG A C 1
ATOM 593 O O . ARG A 1 86 ? -12.505 -7.543 1.741 1.00 77.69 86 ARG A O 1
ATOM 600 N N . MET A 1 87 ? -14.638 -6.896 1.484 1.00 80.19 87 MET A N 1
ATOM 601 C CA . MET A 1 87 ? -15.165 -7.861 2.432 1.00 80.19 87 MET A CA 1
ATOM 602 C C . MET A 1 87 ? -15.312 -9.238 1.780 1.00 80.19 87 MET A C 1
ATOM 604 O O . MET A 1 87 ? -15.925 -9.361 0.720 1.00 80.19 87 MET A O 1
ATOM 608 N N . PRO A 1 88 ? -14.812 -10.296 2.439 1.00 81.25 88 PRO A N 1
ATOM 609 C CA . PRO A 1 88 ? -15.108 -11.665 2.047 1.00 81.25 88 PRO A CA 1
ATOM 610 C C . PRO A 1 88 ? -16.614 -11.948 2.065 1.00 81.25 88 PRO A C 1
ATOM 612 O O . PRO A 1 88 ? -17.374 -11.295 2.787 1.00 81.25 88 PRO A O 1
ATOM 615 N N . ALA A 1 89 ? -17.026 -12.965 1.308 1.00 85.12 89 ALA A N 1
ATOM 616 C CA . ALA A 1 89 ? -18.417 -13.395 1.239 1.00 85.12 89 ALA A CA 1
ATOM 617 C C . ALA A 1 89 ? -19.011 -13.675 2.632 1.00 85.12 89 ALA A C 1
ATOM 619 O O . ALA A 1 89 ? -18.320 -14.099 3.563 1.00 85.12 89 ALA A O 1
ATOM 620 N N . VAL A 1 90 ? -20.321 -13.468 2.774 1.00 86.69 90 VAL A N 1
ATOM 621 C CA . VAL A 1 90 ? -21.041 -13.827 4.002 1.00 86.69 90 VAL A CA 1
ATOM 622 C C . VAL A 1 90 ? -20.856 -15.324 4.278 1.00 86.69 90 VAL A C 1
ATOM 624 O O . VAL A 1 90 ? -21.017 -16.151 3.390 1.00 86.69 90 VAL A O 1
ATOM 627 N N . GLY A 1 91 ? -20.496 -15.664 5.514 1.00 85.50 91 GLY A N 1
ATOM 628 C CA . GLY A 1 91 ? -20.116 -17.009 5.951 1.00 85.50 91 GLY A CA 1
ATOM 629 C C . GLY A 1 91 ? -18.604 -17.247 5.983 1.00 85.50 91 GLY A C 1
ATOM 630 O O . GLY A 1 91 ? -18.155 -18.197 6.623 1.00 85.50 91 GLY A O 1
ATOM 631 N N . ALA A 1 92 ? -17.801 -16.378 5.364 1.00 88.69 92 ALA A N 1
ATOM 632 C CA . ALA A 1 92 ? -16.353 -16.528 5.355 1.00 88.69 92 ALA A CA 1
ATOM 633 C C . ALA A 1 92 ? -15.746 -16.350 6.753 1.00 88.69 92 ALA A C 1
ATOM 635 O O . ALA A 1 92 ? -16.131 -15.462 7.524 1.00 88.69 92 ALA A O 1
ATOM 636 N N . LYS A 1 93 ? -14.747 -17.180 7.053 1.00 90.44 93 LYS A N 1
ATOM 637 C CA . LYS A 1 93 ? -13.902 -17.063 8.241 1.00 90.44 93 LYS A CA 1
ATOM 638 C C . LYS A 1 93 ? -12.662 -16.250 7.903 1.00 90.44 93 LYS A C 1
ATOM 640 O O . LYS A 1 93 ? -11.928 -16.586 6.980 1.00 90.44 93 LYS A O 1
ATOM 645 N N . ILE A 1 94 ? -12.429 -15.189 8.662 1.00 91.81 94 ILE A N 1
ATOM 646 C CA . ILE A 1 94 ? -11.258 -14.332 8.537 1.00 91.81 94 ILE A CA 1
ATOM 647 C C . ILE A 1 94 ? -10.342 -14.628 9.716 1.00 91.81 94 ILE A C 1
ATOM 649 O O . ILE A 1 94 ? -10.727 -14.450 10.875 1.00 91.81 94 ILE A O 1
ATOM 653 N N . GLN A 1 95 ? -9.129 -15.076 9.412 1.00 92.12 95 GLN A N 1
ATOM 654 C CA . GLN A 1 95 ? -8.139 -15.472 10.403 1.00 92.12 95 GLN A CA 1
ATOM 655 C C . GLN A 1 95 ? -7.003 -14.460 10.455 1.00 92.12 95 GLN A C 1
ATOM 657 O O . GLN A 1 95 ? -6.435 -14.073 9.437 1.00 92.12 95 GLN A O 1
ATOM 662 N N . LYS A 1 96 ? -6.640 -14.060 11.671 1.00 89.25 96 LYS A N 1
ATOM 663 C CA . LYS A 1 96 ? -5.417 -13.313 11.929 1.00 89.25 96 LYS A CA 1
ATOM 664 C C . LYS A 1 96 ? -4.325 -14.287 12.344 1.00 89.25 96 LYS A C 1
ATOM 666 O O . LYS A 1 96 ? -4.415 -14.896 13.412 1.00 89.25 96 LYS A O 1
ATOM 671 N N . LEU A 1 97 ? -3.289 -14.376 11.523 1.00 86.56 97 LEU A N 1
ATOM 672 C CA . LEU A 1 97 ? -2.131 -15.229 11.764 1.00 86.56 97 LEU A CA 1
ATOM 673 C C . LEU A 1 97 ? -1.029 -14.467 12.515 1.00 86.56 97 LEU A C 1
ATOM 675 O O . LEU A 1 97 ? -0.910 -13.243 12.402 1.00 86.56 97 LEU A O 1
ATOM 679 N N . ASP A 1 98 ? -0.232 -15.182 13.304 1.00 84.25 98 ASP A N 1
ATOM 680 C CA . ASP A 1 98 ? 1.010 -14.674 13.880 1.00 84.25 98 ASP A CA 1
ATOM 681 C C . ASP A 1 98 ? 2.165 -14.743 12.872 1.00 84.25 98 ASP A C 1
ATOM 683 O O . ASP A 1 98 ? 2.041 -15.324 11.795 1.00 84.25 98 ASP A O 1
ATOM 687 N N . ARG A 1 99 ? 3.337 -14.210 13.241 1.00 79.50 99 ARG A N 1
ATOM 688 C CA . ARG A 1 99 ? 4.557 -14.278 12.410 1.00 79.50 99 ARG A CA 1
ATOM 689 C C . ARG A 1 99 ? 4.972 -15.703 12.021 1.00 79.50 99 ARG A C 1
ATOM 691 O O . ARG A 1 99 ? 5.701 -15.865 11.051 1.00 79.50 99 ARG A O 1
ATOM 698 N N . ARG A 1 100 ? 4.538 -16.709 12.784 1.00 82.00 100 ARG A N 1
ATOM 699 C CA . ARG A 1 100 ? 4.821 -18.134 12.550 1.00 82.00 100 ARG A CA 1
ATOM 700 C C . ARG A 1 100 ? 3.732 -18.854 11.748 1.00 82.00 100 ARG A C 1
ATOM 702 O O . ARG A 1 100 ? 3.894 -20.028 11.452 1.00 82.00 100 ARG A O 1
ATOM 709 N N . GLY A 1 101 ? 2.647 -18.161 11.391 1.00 79.88 101 GLY A N 1
ATOM 710 C CA . GLY A 1 101 ? 1.495 -18.746 10.701 1.00 79.88 101 GLY A CA 1
ATOM 711 C C . GLY A 1 101 ? 0.395 -19.270 11.629 1.00 79.88 101 GLY A C 1
ATOM 712 O O . GLY A 1 101 ? -0.649 -19.682 11.139 1.00 79.88 101 GLY A O 1
ATOM 713 N N . ASP A 1 102 ? 0.575 -19.206 12.951 1.00 86.19 102 ASP A N 1
ATOM 714 C CA . ASP A 1 102 ? -0.427 -19.677 13.914 1.00 86.19 102 ASP A CA 1
ATOM 715 C C . ASP A 1 102 ? -1.628 -18.727 14.011 1.00 86.19 102 ASP A C 1
ATOM 717 O O . ASP A 1 102 ? -1.468 -17.506 14.099 1.00 86.19 102 ASP A O 1
ATOM 721 N N . VAL A 1 103 ? -2.847 -19.268 14.053 1.00 88.44 103 VAL A N 1
ATOM 722 C CA . VAL A 1 103 ? -4.073 -18.465 14.181 1.00 88.44 103 VAL A CA 1
ATOM 723 C C . VAL A 1 103 ? -4.160 -17.860 15.584 1.00 88.44 103 VAL A C 1
ATOM 725 O O . VAL A 1 103 ? -4.344 -18.563 16.574 1.00 88.44 103 VAL A O 1
ATOM 728 N N . ARG A 1 104 ? -4.087 -16.529 15.680 1.00 88.50 104 ARG A N 1
ATOM 729 C CA . ARG A 1 104 ? -4.237 -15.791 16.948 1.00 88.50 104 ARG A CA 1
ATOM 730 C C . ARG A 1 104 ? -5.687 -15.480 17.275 1.00 88.50 104 ARG A C 1
ATOM 732 O O . ARG A 1 104 ? -6.070 -15.459 18.441 1.00 88.50 104 ARG A O 1
ATOM 739 N N . CYS A 1 105 ? -6.472 -15.152 16.255 1.00 90.25 105 CYS A N 1
ATOM 740 C CA . CYS A 1 105 ? -7.897 -14.898 16.396 1.00 90.25 105 CYS A CA 1
ATOM 741 C C . CYS A 1 105 ? -8.624 -15.091 15.061 1.00 90.25 105 CYS A C 1
ATOM 743 O O . CYS A 1 105 ? -8.078 -14.786 14.003 1.00 90.25 105 CYS A O 1
ATOM 745 N N . GLU A 1 106 ? -9.868 -15.559 15.121 1.00 93.31 106 GLU A N 1
ATOM 746 C CA . GLU A 1 106 ? -10.741 -15.795 13.966 1.00 93.31 106 GLU A CA 1
ATOM 747 C C . GLU A 1 106 ? -12.065 -15.051 14.165 1.00 93.31 106 GLU A C 1
ATOM 749 O O . GLU A 1 106 ? -12.587 -15.006 15.281 1.00 93.31 106 GLU A O 1
ATOM 754 N N . CYS A 1 107 ? -12.616 -14.483 13.094 1.00 92.62 107 CYS A N 1
ATOM 755 C CA . CYS A 1 107 ? -13.988 -13.981 13.062 1.00 92.62 107 CYS A CA 1
ATOM 756 C C . CYS A 1 107 ? -14.741 -14.506 11.835 1.00 92.62 107 CYS A C 1
ATOM 758 O O . CYS A 1 107 ? -14.132 -14.909 10.848 1.00 92.62 107 CYS A O 1
ATOM 760 N N . THR A 1 108 ? -16.071 -14.511 11.890 1.00 93.69 108 THR A N 1
ATOM 761 C CA . THR A 1 108 ? -16.927 -14.963 10.786 1.00 93.69 108 THR A CA 1
ATOM 762 C C . THR A 1 108 ? -17.777 -13.812 10.279 1.00 93.69 108 THR A C 1
ATOM 764 O O . THR A 1 108 ? -18.446 -13.134 11.062 1.00 93.69 108 THR A O 1
ATOM 767 N N . VAL A 1 109 ? -17.787 -13.605 8.966 1.00 91.38 109 VAL A N 1
ATOM 768 C CA . VAL A 1 109 ? -18.668 -12.631 8.324 1.00 91.38 109 VAL A CA 1
ATOM 769 C C . VAL A 1 109 ? -20.099 -13.165 8.362 1.00 91.38 109 VAL A C 1
ATOM 771 O O . VAL A 1 109 ? -20.375 -14.251 7.866 1.00 91.38 109 VAL A O 1
ATOM 774 N N . LYS A 1 110 ? -21.030 -12.418 8.948 1.00 90.75 110 LYS A N 1
ATOM 775 C CA . LYS A 1 110 ? -22.475 -12.682 8.919 1.00 90.75 110 LYS A CA 1
ATOM 776 C C . LYS A 1 110 ? -23.181 -11.594 8.110 1.00 90.75 110 LYS A C 1
ATOM 778 O O . LYS A 1 110 ? -22.637 -10.515 7.899 1.00 90.75 110 LYS A O 1
ATOM 783 N N . LYS A 1 111 ? -24.422 -11.867 7.697 1.00 86.25 111 LYS A N 1
ATOM 784 C CA . LYS A 1 111 ? -25.263 -10.907 6.962 1.00 86.25 111 LYS A CA 1
ATOM 785 C C . LYS A 1 111 ? -25.434 -9.586 7.725 1.00 86.25 111 LYS A C 1
ATOM 787 O O . LYS A 1 111 ? -25.374 -8.521 7.125 1.00 86.25 111 LYS A O 1
ATOM 792 N N . ASP A 1 112 ? -25.572 -9.674 9.048 1.00 85.44 112 ASP A N 1
ATOM 793 C CA . ASP A 1 112 ? -25.859 -8.523 9.914 1.00 85.44 112 ASP A CA 1
ATOM 794 C C . ASP A 1 112 ? -24.620 -7.962 10.636 1.00 85.44 112 ASP A C 1
ATOM 796 O O . ASP A 1 112 ? -24.740 -7.063 11.472 1.00 85.44 112 ASP A O 1
ATOM 800 N N . GLY A 1 113 ? -23.420 -8.489 10.359 1.00 89.19 113 GLY A N 1
ATOM 801 C CA . GLY A 1 113 ? -22.192 -8.035 11.011 1.00 89.19 113 GLY A CA 1
ATOM 802 C C . GLY A 1 113 ? -21.087 -9.086 11.070 1.00 89.19 113 GLY A C 1
ATOM 803 O O . GLY A 1 113 ? -21.050 -10.024 10.288 1.00 89.19 113 GLY A O 1
ATOM 804 N N . ILE A 1 114 ? -20.168 -8.944 12.019 1.00 92.75 114 ILE A N 1
ATOM 805 C CA . ILE A 1 114 ? -19.011 -9.828 12.192 1.00 92.75 114 ILE A CA 1
ATOM 806 C C . ILE A 1 114 ? -19.136 -10.575 13.518 1.00 92.75 114 ILE A C 1
ATOM 808 O O . ILE A 1 114 ? -19.161 -9.950 14.577 1.00 92.75 114 ILE A O 1
ATOM 812 N N . LEU A 1 115 ? -19.204 -11.906 13.480 1.00 94.06 115 LEU A N 1
ATOM 813 C CA . LEU A 1 115 ? -19.182 -12.744 14.676 1.00 94.06 115 LEU A CA 1
ATOM 814 C C . LEU A 1 115 ? -17.736 -12.929 15.144 1.00 94.06 115 LEU A C 1
ATOM 816 O O . LEU A 1 115 ? -16.915 -13.497 14.429 1.00 94.06 115 LEU A O 1
ATOM 820 N N . TYR A 1 116 ? -17.435 -12.494 16.360 1.00 94.56 116 TYR A N 1
ATOM 821 C CA . TYR A 1 116 ? -16.143 -12.693 17.005 1.00 94.56 116 TYR A CA 1
ATOM 822 C C . TYR A 1 116 ? -16.349 -13.078 18.473 1.00 94.56 116 TYR A C 1
ATOM 824 O O . TYR A 1 116 ? -17.097 -12.409 19.182 1.00 94.56 116 TYR A O 1
ATOM 832 N N . ALA A 1 117 ? -15.705 -14.160 18.929 1.00 90.12 117 ALA A N 1
ATOM 833 C CA . ALA A 1 117 ? -15.792 -14.653 20.312 1.00 90.12 117 ALA A CA 1
ATOM 834 C C . ALA A 1 117 ? -17.242 -14.749 20.852 1.00 90.12 117 ALA A C 1
ATOM 836 O O . ALA A 1 117 ? -17.545 -14.304 21.958 1.00 90.12 117 ALA A O 1
ATOM 837 N N . GLY A 1 118 ? -18.161 -15.270 20.028 1.00 91.62 118 GLY A N 1
ATOM 838 C CA . GLY A 1 118 ? -19.580 -15.430 20.376 1.00 91.62 118 GLY A CA 1
ATOM 839 C C . GLY A 1 118 ? -20.423 -14.147 20.337 1.00 91.62 118 GLY A C 1
ATOM 840 O O . GLY A 1 118 ? -21.622 -14.210 20.586 1.00 91.62 118 GLY A O 1
ATOM 841 N N . LYS A 1 119 ? -19.842 -12.988 19.996 1.00 92.75 119 LYS A N 1
ATOM 842 C CA . LYS A 1 119 ? -20.547 -11.699 19.904 1.00 92.75 119 LYS A CA 1
ATOM 843 C C . LYS A 1 119 ? -20.586 -11.192 18.467 1.00 92.75 119 LYS A C 1
ATOM 845 O O . LYS A 1 119 ? -19.586 -11.256 17.757 1.00 92.75 119 LYS A O 1
ATOM 850 N N . THR A 1 120 ? -21.732 -10.667 18.041 1.00 93.56 120 THR A N 1
ATOM 851 C CA . THR A 1 120 ? -21.879 -10.038 16.720 1.00 93.56 120 THR A CA 1
ATOM 852 C C . THR A 1 120 ? -21.588 -8.545 16.822 1.00 93.56 120 THR A C 1
ATOM 854 O O . THR A 1 120 ? -22.214 -7.826 17.599 1.00 93.56 120 THR A O 1
ATOM 857 N N . TYR A 1 121 ? -20.644 -8.071 16.019 1.00 93.69 121 TYR A N 1
ATOM 858 C CA . TYR A 1 121 ? -20.244 -6.673 15.924 1.00 93.69 121 TYR A CA 1
ATOM 859 C C . TYR A 1 121 ? -20.773 -6.052 14.633 1.00 93.69 121 TYR A C 1
ATOM 861 O O . TYR A 1 121 ? -20.759 -6.691 13.586 1.00 93.69 121 TYR A O 1
ATOM 869 N N . LYS A 1 122 ? -21.174 -4.776 14.678 1.00 91.56 122 LYS A N 1
ATOM 870 C CA . LYS A 1 122 ? -21.699 -4.048 13.505 1.00 91.56 122 LYS A CA 1
ATOM 871 C C . LYS A 1 122 ? -20.666 -3.840 12.388 1.00 91.56 122 LYS A C 1
ATOM 873 O O . LYS A 1 122 ? -21.044 -3.515 11.271 1.00 91.56 122 LYS A O 1
ATOM 878 N N . SER A 1 123 ? -19.371 -3.966 12.686 1.00 91.69 123 SER A N 1
ATOM 879 C CA . SER A 1 123 ? -18.296 -3.746 11.717 1.00 91.69 123 SER A CA 1
ATOM 880 C C . SER A 1 123 ? -17.036 -4.546 12.038 1.00 91.69 123 SER A C 1
ATOM 882 O O . SER A 1 123 ? -16.789 -4.943 13.183 1.00 91.69 123 SER A O 1
ATOM 884 N N . LEU A 1 124 ? -16.200 -4.723 11.015 1.00 91.88 124 LEU A N 1
ATOM 885 C CA . LEU A 1 124 ? -14.910 -5.402 11.107 1.00 91.88 124 LEU A CA 1
ATOM 886 C C . LEU A 1 124 ? -13.936 -4.697 12.068 1.00 91.88 124 LEU A C 1
ATOM 888 O O . LEU A 1 124 ? -13.220 -5.354 12.825 1.00 91.88 124 LEU A O 1
ATOM 892 N N . SER A 1 125 ? -13.949 -3.362 12.095 1.00 92.12 125 SER A N 1
ATOM 893 C CA . SER A 1 125 ? -13.137 -2.567 13.026 1.00 92.12 125 SER A CA 1
ATOM 894 C C . SER A 1 125 ? -13.574 -2.754 14.482 1.00 92.12 125 SER A C 1
ATOM 896 O O . SER A 1 125 ? -12.726 -2.840 15.367 1.00 92.12 125 SER A O 1
ATOM 898 N N . ALA A 1 126 ? -14.877 -2.888 14.753 1.00 91.19 126 ALA A N 1
ATOM 899 C CA . ALA A 1 126 ? -15.364 -3.156 16.108 1.00 91.19 126 ALA A CA 1
ATOM 900 C C . ALA A 1 126 ? -14.937 -4.551 16.602 1.00 91.19 126 ALA A C 1
ATOM 902 O O . ALA A 1 126 ? -14.465 -4.686 17.734 1.00 91.19 126 ALA A O 1
ATOM 903 N N . ALA A 1 127 ? -15.012 -5.563 15.730 1.00 92.94 127 ALA A N 1
ATOM 904 C CA . ALA A 1 127 ? -14.470 -6.891 16.016 1.00 92.94 127 ALA A CA 1
ATOM 905 C C . ALA A 1 127 ? -12.944 -6.853 16.233 1.00 92.94 127 ALA A C 1
ATOM 907 O O . ALA A 1 127 ? -12.437 -7.482 17.160 1.00 92.94 127 ALA A O 1
ATOM 908 N N . ALA A 1 128 ? -12.210 -6.060 15.443 1.00 93.50 128 ALA A N 1
ATOM 909 C CA . ALA A 1 128 ? -10.764 -5.888 15.594 1.00 93.50 128 ALA A CA 1
ATOM 910 C C . ALA A 1 128 ? -10.379 -5.256 16.939 1.00 93.50 128 ALA A C 1
ATOM 912 O O . ALA A 1 128 ? -9.432 -5.707 17.575 1.00 93.50 128 ALA A O 1
ATOM 913 N N . VAL A 1 129 ? -11.116 -4.245 17.412 1.00 92.81 129 VAL A N 1
ATOM 914 C CA . VAL A 1 129 ? -10.879 -3.639 18.736 1.00 92.81 129 VAL A CA 1
ATOM 915 C C . VAL A 1 129 ? -11.126 -4.653 19.854 1.00 92.81 129 VAL A C 1
ATOM 917 O O . VAL A 1 129 ? -10.341 -4.725 20.800 1.00 92.81 129 VAL A O 1
ATOM 920 N N . ALA A 1 130 ? -12.187 -5.457 19.754 1.00 92.50 130 ALA A N 1
ATOM 921 C CA . ALA A 1 130 ? -12.452 -6.519 20.721 1.00 92.50 130 ALA A CA 1
ATOM 922 C C . ALA A 1 130 ? -11.318 -7.557 20.742 1.00 92.50 130 ALA A C 1
ATOM 924 O O . ALA A 1 130 ? -10.810 -7.887 21.813 1.00 92.50 130 ALA A O 1
ATOM 925 N N . ALA A 1 131 ? -10.863 -7.995 19.568 1.00 92.25 131 ALA A N 1
ATOM 926 C CA . ALA A 1 131 ? -9.741 -8.916 19.437 1.00 92.25 131 ALA A CA 1
ATOM 927 C C . ALA A 1 131 ? -8.421 -8.315 19.946 1.00 92.25 131 ALA A C 1
ATOM 929 O O . ALA A 1 131 ? -7.656 -8.981 20.640 1.00 92.25 131 ALA A O 1
ATOM 930 N N . ALA A 1 132 ? -8.156 -7.038 19.668 1.00 91.69 132 ALA A N 1
ATOM 931 C CA . ALA A 1 132 ? -6.958 -6.341 20.127 1.00 91.69 132 ALA A CA 1
ATOM 932 C C . ALA A 1 132 ? -6.859 -6.287 21.657 1.00 91.69 132 ALA A C 1
ATOM 934 O O . ALA A 1 132 ? -5.767 -6.478 22.192 1.00 91.69 132 ALA A O 1
ATOM 935 N N . LYS A 1 133 ? -7.987 -6.106 22.361 1.00 90.56 133 LYS A N 1
ATOM 936 C CA . LYS A 1 133 ? -8.034 -6.150 23.833 1.00 90.56 133 LYS A CA 1
ATOM 937 C C . LYS A 1 133 ? -7.623 -7.518 24.376 1.00 90.56 133 LYS A C 1
ATOM 939 O O . LYS A 1 133 ? -6.818 -7.581 25.299 1.00 90.56 133 LYS A O 1
ATOM 944 N N . VAL A 1 134 ? -8.122 -8.599 23.774 1.00 90.00 134 VAL A N 1
ATOM 945 C CA . VA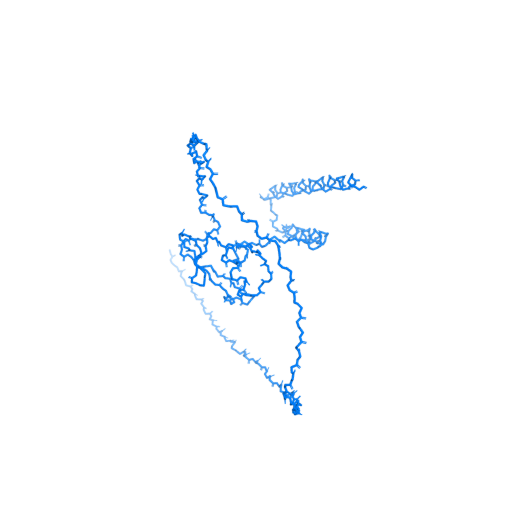L A 1 134 ? -7.752 -9.977 24.152 1.00 90.00 134 VAL A CA 1
ATOM 946 C C . VAL A 1 134 ? -6.265 -10.229 23.893 1.00 90.00 134 VAL A C 1
ATOM 948 O O . VAL A 1 134 ? -5.573 -10.807 24.726 1.00 90.00 134 VAL A O 1
ATOM 951 N N . LEU A 1 135 ? -5.748 -9.723 22.772 1.00 88.06 135 LEU A N 1
ATOM 952 C CA . LEU A 1 135 ?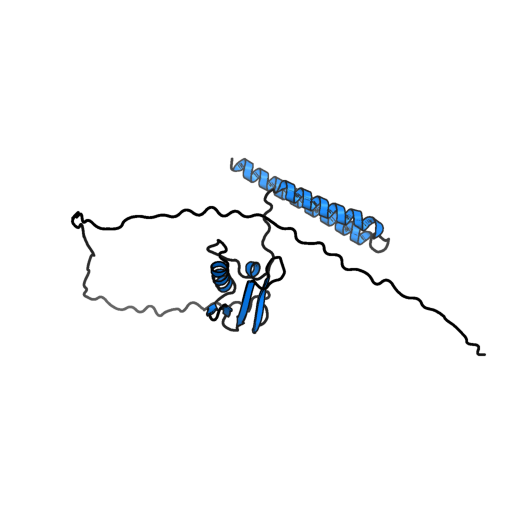 -4.338 -9.836 22.397 1.00 88.06 135 LEU A CA 1
ATOM 953 C C . LEU A 1 135 ? -3.409 -8.849 23.128 1.00 88.06 135 LEU A C 1
ATOM 955 O O . LEU A 1 135 ? -2.215 -8.839 22.834 1.00 88.06 135 LEU A O 1
ATOM 959 N N . LYS A 1 136 ? -3.933 -8.021 24.047 1.00 87.19 136 LYS A N 1
ATOM 960 C CA . LYS A 1 136 ? -3.201 -6.963 24.768 1.00 87.19 136 LYS A CA 1
ATOM 961 C C . LYS A 1 136 ? -2.429 -6.010 23.839 1.00 87.19 136 LYS A C 1
ATOM 963 O O . LYS A 1 136 ? -1.352 -5.528 24.178 1.00 87.19 136 LYS A O 1
ATOM 968 N N . LEU A 1 137 ? -2.979 -5.733 22.657 1.00 84.31 137 LEU A N 1
ATOM 969 C CA . LEU A 1 137 ? -2.417 -4.765 21.716 1.00 84.31 137 LEU A CA 1
ATOM 970 C C . LEU A 1 137 ? -2.835 -3.351 22.143 1.00 84.31 137 LEU A C 1
ATOM 972 O O . LEU A 1 137 ? -4.025 -3.054 22.254 1.00 84.31 137 LEU A O 1
ATOM 976 N N . GLY A 1 138 ? -1.854 -2.483 22.396 1.00 71.69 138 GLY A N 1
ATOM 977 C CA . GLY A 1 138 ? -2.084 -1.098 22.806 1.00 71.69 138 GLY A CA 1
ATOM 978 C C . GLY A 1 138 ? -2.676 -0.270 21.666 1.00 71.69 138 GLY A C 1
ATOM 979 O O . GLY A 1 138 ? -2.002 0.010 20.682 1.00 71.69 138 GLY A O 1
ATOM 980 N N . GLY A 1 139 ? -3.947 0.110 21.777 1.00 79.94 139 GLY A N 1
ATOM 981 C CA . GLY A 1 139 ? -4.601 1.002 20.820 1.00 79.94 139 GLY A CA 1
ATOM 982 C C . GLY A 1 139 ? -6.095 1.132 21.091 1.00 79.94 139 GLY A C 1
ATOM 983 O O . GLY A 1 139 ? -6.804 0.130 21.163 1.00 79.94 139 GLY A O 1
ATOM 984 N N . LYS A 1 140 ? -6.585 2.371 21.236 1.00 82.69 140 LYS A N 1
ATOM 985 C CA . LYS A 1 140 ? -8.020 2.657 21.443 1.00 82.69 140 LYS A CA 1
ATOM 986 C C . LYS A 1 140 ? -8.855 2.366 20.189 1.00 82.69 140 LYS A C 1
ATOM 988 O O . LYS A 1 140 ? -10.036 2.052 20.295 1.00 82.69 140 LYS A O 1
ATOM 993 N N . THR A 1 141 ? -8.228 2.439 19.018 1.00 86.69 141 THR A N 1
ATOM 994 C CA . THR A 1 141 ? -8.834 2.231 17.700 1.00 86.69 141 THR A CA 1
ATOM 995 C C . THR A 1 141 ? -8.030 1.204 16.912 1.00 86.69 141 THR A C 1
ATOM 997 O O . THR A 1 141 ? -6.815 1.109 17.071 1.00 86.69 141 THR A O 1
ATOM 1000 N N . GLN A 1 142 ? -8.697 0.447 16.043 1.00 90.00 142 GLN A N 1
ATOM 1001 C CA . GLN A 1 142 ? -8.059 -0.500 15.129 1.00 90.00 142 GLN A CA 1
ATOM 1002 C C . GLN A 1 142 ? -8.668 -0.333 13.739 1.00 90.00 142 GLN A C 1
ATOM 1004 O O . GLN A 1 142 ? -9.892 -0.306 13.602 1.00 90.00 142 GLN A O 1
ATOM 1009 N N . ASN A 1 143 ? -7.828 -0.247 12.706 1.00 91.00 143 ASN A N 1
ATOM 1010 C CA . ASN A 1 143 ? -8.299 -0.415 11.335 1.00 91.00 143 ASN A CA 1
ATOM 1011 C C . ASN A 1 143 ? -8.591 -1.906 11.128 1.00 91.00 143 ASN A C 1
ATOM 1013 O O . ASN A 1 143 ? -7.658 -2.710 11.102 1.00 91.00 143 ASN A O 1
ATOM 1017 N N . GLY A 1 144 ? -9.872 -2.269 11.008 1.00 89.62 144 GLY A N 1
ATOM 1018 C CA . GLY A 1 144 ? -10.296 -3.658 10.863 1.00 89.62 144 GLY A CA 1
ATOM 1019 C C . GLY A 1 144 ? -9.626 -4.359 9.685 1.00 89.62 144 GLY A C 1
ATOM 1020 O O . GLY A 1 144 ? -9.044 -5.422 9.866 1.00 89.62 144 GLY A O 1
ATOM 1021 N N . PHE A 1 145 ? -9.622 -3.747 8.502 1.00 90.44 145 PHE A N 1
ATOM 1022 C CA . PHE A 1 145 ? -9.054 -4.368 7.303 1.00 90.44 145 PHE A CA 1
ATOM 1023 C C . PHE A 1 145 ? -7.574 -4.701 7.481 1.00 90.44 145 PHE A C 1
ATOM 1025 O O . PHE A 1 145 ? -7.149 -5.814 7.187 1.00 90.44 145 PHE A O 1
ATOM 1032 N N . THR A 1 146 ? -6.802 -3.785 8.059 1.00 89.56 146 THR A N 1
ATOM 1033 C CA . THR A 1 146 ? -5.383 -4.023 8.328 1.00 89.56 146 THR A CA 1
ATOM 1034 C C . THR A 1 146 ? -5.169 -5.032 9.456 1.00 89.56 146 THR A C 1
ATOM 1036 O O . THR A 1 146 ? -4.298 -5.892 9.358 1.00 89.56 146 THR A O 1
ATOM 1039 N N . PHE A 1 147 ? -5.967 -4.962 10.525 1.00 90.62 147 PHE A N 1
ATOM 1040 C CA . PHE A 1 147 ? -5.855 -5.871 11.667 1.00 90.62 147 PHE A CA 1
ATOM 1041 C C . PHE A 1 147 ? -6.103 -7.332 11.276 1.00 90.62 147 PHE A C 1
ATOM 1043 O O . PHE A 1 147 ? -5.416 -8.224 11.776 1.00 90.62 147 PHE A O 1
ATOM 1050 N N . TRP A 1 148 ? -7.075 -7.558 10.391 1.00 90.75 148 TRP A N 1
ATOM 1051 C CA . TRP A 1 148 ? -7.455 -8.875 9.884 1.00 90.75 148 TRP A CA 1
ATOM 1052 C C . TRP A 1 148 ? -6.710 -9.278 8.601 1.00 90.75 148 TRP A C 1
ATOM 1054 O O . TRP A 1 148 ? -7.036 -10.301 8.011 1.00 90.75 148 TRP A O 1
ATOM 1064 N N . GLY A 1 149 ? -5.718 -8.496 8.159 1.00 87.94 149 GLY A N 1
ATOM 1065 C CA . GLY A 1 149 ? -4.874 -8.839 7.009 1.00 87.94 149 GLY A CA 1
ATOM 1066 C C . GLY A 1 149 ? -5.532 -8.675 5.634 1.00 87.94 149 GLY A C 1
ATOM 1067 O O . GLY A 1 149 ? -4.962 -9.115 4.642 1.00 87.94 149 GLY A O 1
ATOM 1068 N N . LEU A 1 150 ? -6.690 -8.017 5.550 1.00 88.94 150 LEU A N 1
ATOM 1069 C CA . LEU A 1 150 ? -7.376 -7.713 4.287 1.00 88.94 150 LEU A CA 1
ATOM 1070 C C . LEU A 1 150 ? -6.740 -6.531 3.537 1.00 88.94 150 LEU A C 1
ATOM 1072 O O . LEU A 1 150 ? -6.928 -6.381 2.334 1.00 88.94 150 LEU A O 1
ATOM 1076 N N . SER A 1 151 ? -5.993 -5.673 4.237 1.00 87.69 151 SER A N 1
ATOM 1077 C CA . SER A 1 151 ? -5.252 -4.562 3.635 1.00 87.69 151 SER A CA 1
ATOM 1078 C C . SER A 1 151 ? -3.865 -4.402 4.244 1.00 87.69 151 SER A C 1
ATOM 1080 O O . SER A 1 151 ? -3.637 -4.693 5.418 1.00 87.69 151 SER A O 1
ATOM 1082 N N . LYS A 1 152 ? -2.923 -3.879 3.455 1.00 83.38 152 LYS A N 1
ATOM 1083 C CA . LYS A 1 152 ? -1.578 -3.552 3.941 1.00 83.38 152 LYS A CA 1
ATOM 1084 C C . LYS A 1 152 ? -1.632 -2.260 4.775 1.00 83.38 152 LYS A C 1
ATOM 1086 O O . LYS A 1 152 ? -2.285 -1.308 4.344 1.00 83.38 152 LYS A O 1
ATOM 1091 N N . PRO A 1 153 ? -0.961 -2.189 5.943 1.00 79.75 153 PRO A N 1
ATOM 1092 C CA . PRO A 1 153 ? -0.842 -0.936 6.677 1.00 79.75 153 PRO A CA 1
ATOM 1093 C C . PRO A 1 153 ? -0.138 0.119 5.813 1.00 79.75 153 PRO A C 1
ATOM 1095 O O . PRO A 1 153 ? 0.827 -0.233 5.122 1.00 79.75 153 PRO A O 1
ATOM 1098 N N . PRO A 1 154 ? -0.550 1.397 5.877 1.00 72.31 154 PRO A N 1
ATOM 1099 C CA . PRO A 1 154 ? 0.248 2.467 5.301 1.00 72.31 154 PRO A CA 1
ATOM 1100 C C . PRO A 1 154 ? 1.603 2.486 6.018 1.00 72.31 154 PRO A C 1
ATOM 1102 O O . PRO A 1 154 ? 1.672 2.596 7.243 1.00 72.31 154 PRO A O 1
ATOM 1105 N N . ARG A 1 155 ? 2.689 2.303 5.262 1.00 70.88 155 ARG A N 1
ATOM 1106 C CA . ARG A 1 155 ? 4.045 2.455 5.790 1.00 70.88 155 ARG A CA 1
ATOM 1107 C C . ARG A 1 155 ? 4.427 3.916 5.645 1.00 70.88 155 ARG A C 1
ATOM 1109 O O . ARG A 1 155 ? 4.768 4.342 4.547 1.00 70.88 155 ARG A O 1
ATOM 1116 N N . ASN A 1 156 ? 4.372 4.659 6.742 1.00 71.56 156 ASN A N 1
ATOM 1117 C CA . ASN A 1 156 ? 5.021 5.960 6.785 1.00 71.56 156 ASN A CA 1
ATOM 1118 C C . ASN A 1 156 ? 6.526 5.704 6.916 1.00 71.56 156 ASN A C 1
ATOM 1120 O O . ASN A 1 156 ? 6.925 4.997 7.847 1.00 71.56 156 ASN A O 1
ATOM 1124 N N . PRO A 1 157 ? 7.357 6.185 5.983 1.00 70.25 157 PRO A N 1
ATOM 1125 C CA . PRO A 1 157 ? 8.794 6.058 6.137 1.00 70.25 157 PRO A CA 1
ATOM 1126 C C . PRO A 1 157 ? 9.239 6.865 7.360 1.00 70.25 157 PRO A C 1
ATOM 1128 O O . PRO A 1 157 ? 8.854 8.022 7.506 1.00 70.25 157 PRO A O 1
ATOM 1131 N N . ALA A 1 158 ? 10.000 6.232 8.257 1.00 69.88 158 ALA A N 1
ATOM 1132 C CA . ALA A 1 158 ? 10.554 6.905 9.433 1.00 69.88 158 ALA A CA 1
ATOM 1133 C C . ALA A 1 158 ? 11.568 7.988 9.028 1.00 69.88 158 ALA A C 1
ATOM 1135 O O . ALA A 1 158 ? 11.628 9.034 9.664 1.00 69.88 158 ALA A O 1
ATOM 1136 N N . ASP A 1 159 ? 12.289 7.747 7.930 1.00 85.94 159 ASP A N 1
ATOM 1137 C CA . ASP A 1 159 ? 13.132 8.716 7.243 1.00 85.94 159 ASP A CA 1
ATOM 1138 C C . ASP A 1 159 ? 12.720 8.787 5.764 1.00 85.94 159 ASP A C 1
ATOM 1140 O O . ASP A 1 159 ? 12.760 7.795 5.025 1.00 85.94 159 ASP A O 1
ATOM 1144 N N . VAL A 1 160 ? 12.265 9.969 5.348 1.00 85.06 160 VAL A N 1
ATOM 1145 C CA . VAL A 1 160 ? 11.782 10.240 3.990 1.00 85.06 160 VAL A CA 1
ATOM 1146 C C . VAL A 1 160 ? 12.917 10.121 2.972 1.00 85.06 160 VAL A C 1
ATOM 1148 O O . VAL A 1 160 ? 12.688 9.607 1.876 1.00 85.06 160 VAL A O 1
ATOM 1151 N N . LEU A 1 161 ? 14.134 10.546 3.329 1.00 87.06 161 LEU A N 1
ATOM 1152 C CA . LEU A 1 161 ? 15.285 10.510 2.427 1.00 87.06 161 LEU A CA 1
ATOM 1153 C C . LEU A 1 161 ? 15.745 9.075 2.193 1.00 87.06 161 LEU A C 1
ATOM 1155 O O . LEU A 1 161 ? 15.906 8.654 1.046 1.00 87.06 161 LEU A O 1
ATOM 1159 N N . GLU A 1 162 ? 15.873 8.293 3.264 1.00 87.50 162 GLU A N 1
ATOM 1160 C CA . GLU A 1 162 ? 16.221 6.877 3.155 1.00 87.50 162 GLU A CA 1
ATOM 1161 C C . GLU A 1 162 ? 15.170 6.107 2.339 1.00 87.50 162 GLU A C 1
ATOM 1163 O O . GLU A 1 162 ? 15.498 5.269 1.495 1.00 87.50 162 GLU A O 1
ATOM 1168 N N . ALA A 1 163 ? 13.887 6.408 2.540 1.00 85.75 163 ALA A N 1
ATOM 1169 C CA . ALA A 1 163 ? 12.817 5.767 1.790 1.00 85.75 163 ALA A CA 1
ATOM 1170 C C . ALA A 1 163 ? 12.827 6.118 0.300 1.00 85.75 163 ALA A C 1
ATOM 1172 O O . ALA A 1 163 ? 12.571 5.229 -0.520 1.00 85.75 163 ALA A O 1
ATOM 1173 N N . LEU A 1 164 ? 13.138 7.372 -0.045 1.00 89.44 164 LEU A N 1
ATOM 1174 C CA . LEU A 1 164 ? 13.303 7.807 -1.429 1.00 89.44 164 LEU A CA 1
ATOM 1175 C C . LEU A 1 164 ? 14.509 7.118 -2.077 1.00 89.44 164 LEU A C 1
ATOM 1177 O O . LEU A 1 164 ? 14.366 6.556 -3.161 1.00 89.44 164 LEU A O 1
ATOM 1181 N N . SER A 1 165 ? 15.649 7.071 -1.381 1.00 89.44 165 SER A N 1
ATOM 1182 C CA . SER A 1 165 ? 16.857 6.380 -1.852 1.00 89.44 165 SER A CA 1
ATOM 1183 C C . SER A 1 165 ? 16.582 4.900 -2.144 1.00 89.44 165 SER A C 1
ATOM 1185 O O . SER A 1 165 ? 16.759 4.426 -3.264 1.00 89.44 165 SER A O 1
ATOM 1187 N N . ARG A 1 166 ? 15.983 4.181 -1.186 1.00 89.75 166 ARG A N 1
ATOM 1188 C CA . ARG A 1 166 ? 15.601 2.770 -1.366 1.00 89.75 166 ARG A CA 1
ATOM 1189 C C . ARG A 1 166 ? 14.584 2.564 -2.491 1.00 89.75 166 ARG A C 1
ATOM 1191 O O . ARG A 1 166 ? 14.504 1.474 -3.058 1.00 89.75 166 ARG A O 1
ATOM 1198 N N . ALA A 1 167 ? 13.716 3.540 -2.757 1.00 89.44 167 ALA A N 1
ATOM 1199 C CA . ALA A 1 167 ? 12.775 3.465 -3.873 1.00 89.44 167 ALA A CA 1
ATOM 1200 C C . ALA A 1 167 ? 13.495 3.610 -5.217 1.00 89.44 167 ALA A C 1
ATOM 1202 O O . ALA A 1 167 ? 13.218 2.822 -6.122 1.00 89.44 167 ALA A O 1
ATOM 1203 N N . TRP A 1 168 ? 14.444 4.542 -5.308 1.00 93.75 168 TRP A N 1
ATOM 1204 C CA . TRP A 1 168 ? 15.295 4.719 -6.479 1.00 93.75 168 TRP A CA 1
ATOM 1205 C C . TRP A 1 168 ? 16.133 3.473 -6.775 1.00 93.75 168 TRP A C 1
ATOM 1207 O O . TRP A 1 168 ? 16.098 2.976 -7.895 1.00 93.75 168 TRP A O 1
ATOM 1217 N N . GLU A 1 169 ? 16.794 2.894 -5.771 1.00 93.81 169 GLU A N 1
ATOM 1218 C CA . GLU A 1 169 ? 17.589 1.668 -5.937 1.00 93.81 169 GLU A CA 1
ATOM 1219 C C . GLU A 1 169 ? 16.763 0.506 -6.499 1.00 93.81 169 GLU A C 1
ATOM 1221 O O . GLU A 1 169 ? 17.216 -0.220 -7.384 1.00 93.81 169 GLU A O 1
ATOM 1226 N N . ARG A 1 170 ? 15.525 0.330 -6.016 1.00 92.06 170 ARG A N 1
ATOM 1227 C CA . ARG A 1 170 ? 14.615 -0.697 -6.545 1.00 92.06 170 ARG A CA 1
ATOM 1228 C C . ARG A 1 170 ? 14.247 -0.432 -7.997 1.00 92.06 170 ARG A C 1
ATOM 1230 O O . ARG A 1 170 ? 14.220 -1.375 -8.778 1.00 92.06 170 ARG A O 1
ATOM 1237 N N . TYR A 1 171 ? 13.951 0.819 -8.338 1.00 93.12 171 TYR A N 1
ATOM 1238 C CA . TYR A 1 171 ? 13.628 1.207 -9.706 1.00 93.12 171 TYR A CA 1
ATOM 1239 C C . TYR A 1 171 ? 14.818 0.965 -10.643 1.00 93.12 171 TYR A C 1
ATOM 1241 O O . TYR A 1 171 ? 14.676 0.237 -11.620 1.00 93.12 171 TYR A O 1
ATOM 1249 N N . ALA A 1 172 ? 16.002 1.476 -10.293 1.00 90.81 172 ALA A N 1
ATOM 1250 C CA . ALA A 1 172 ? 17.224 1.305 -11.073 1.00 90.81 172 ALA A CA 1
ATOM 1251 C C . ALA A 1 172 ? 17.585 -0.174 -11.251 1.00 90.81 172 ALA A C 1
ATOM 1253 O O . ALA A 1 172 ? 17.879 -0.607 -12.356 1.00 90.81 172 ALA A O 1
ATOM 1254 N N . LYS A 1 173 ? 17.474 -0.987 -10.192 1.00 93.94 173 LYS A N 1
ATOM 1255 C CA . LYS A 1 173 ? 17.710 -2.434 -10.284 1.00 93.94 173 LYS A CA 1
ATOM 1256 C C . LYS A 1 173 ? 16.780 -3.118 -11.287 1.00 93.94 173 LYS A C 1
ATOM 1258 O O . LYS A 1 173 ? 17.218 -4.022 -11.990 1.00 93.94 173 LYS A O 1
ATOM 1263 N N . VAL A 1 174 ? 15.506 -2.731 -11.318 1.00 90.38 174 VAL A N 1
ATOM 1264 C CA . VAL A 1 174 ? 14.532 -3.300 -12.258 1.00 90.38 174 VAL A CA 1
ATOM 1265 C C . VAL A 1 174 ? 14.854 -2.868 -13.683 1.00 90.38 174 VAL A C 1
ATOM 1267 O O . VAL A 1 174 ? 14.913 -3.726 -14.551 1.00 90.38 174 VAL A O 1
ATOM 1270 N N . VAL A 1 175 ? 15.108 -1.577 -13.911 1.00 89.50 175 VAL A N 1
ATOM 1271 C CA . VAL A 1 175 ? 15.413 -1.045 -15.248 1.00 89.50 175 VAL A CA 1
ATOM 1272 C C . VAL A 1 175 ? 16.716 -1.628 -15.796 1.00 89.50 175 VAL A C 1
ATOM 1274 O O . VAL A 1 175 ? 16.725 -2.126 -16.913 1.00 89.50 175 VAL A O 1
ATOM 1277 N N . ASN A 1 176 ? 17.783 -1.662 -14.998 1.00 89.50 176 ASN A N 1
ATOM 1278 C CA . ASN A 1 176 ? 19.063 -2.236 -15.423 1.00 89.50 176 ASN A CA 1
ATOM 1279 C C . ASN A 1 176 ? 18.948 -3.751 -15.661 1.00 89.50 176 ASN A C 1
ATOM 1281 O O . ASN A 1 176 ? 19.593 -4.303 -16.539 1.00 89.50 176 ASN A O 1
ATOM 1285 N N . GLY A 1 177 ? 18.094 -4.444 -14.901 1.00 88.94 177 GLY A N 1
ATOM 1286 C CA . GLY A 1 177 ? 17.821 -5.867 -15.118 1.00 88.94 177 GLY A CA 1
ATOM 1287 C C . GLY A 1 177 ? 16.979 -6.166 -16.363 1.00 88.94 177 GLY A C 1
ATOM 1288 O O . GLY A 1 177 ? 16.820 -7.334 -16.704 1.00 88.94 177 GLY A O 1
ATOM 1289 N N . MET A 1 178 ? 16.414 -5.148 -17.019 1.00 88.06 178 MET A N 1
ATOM 1290 C CA . MET A 1 178 ? 15.633 -5.305 -18.249 1.00 88.06 178 MET A CA 1
ATOM 1291 C C . MET A 1 178 ? 16.489 -5.230 -19.513 1.00 88.06 178 MET A C 1
ATOM 1293 O O . MET A 1 178 ? 15.968 -5.566 -20.570 1.00 88.06 178 MET A O 1
ATOM 1297 N N . GLU A 1 179 ? 17.764 -4.837 -19.428 1.00 85.62 179 GLU A N 1
ATOM 1298 C CA . GLU A 1 179 ? 18.648 -4.650 -20.591 1.00 85.62 179 GLU A CA 1
ATOM 1299 C C . GLU A 1 179 ? 18.691 -5.895 -21.494 1.00 85.62 179 GLU A C 1
ATOM 1301 O O . GLU A 1 179 ? 18.491 -5.785 -22.701 1.00 85.62 179 GLU A O 1
ATOM 1306 N N . ASP A 1 180 ? 18.795 -7.087 -20.899 1.00 85.38 180 ASP A N 1
ATOM 1307 C CA . ASP A 1 180 ? 18.822 -8.368 -21.623 1.00 85.38 180 ASP A CA 1
ATOM 1308 C C . ASP A 1 180 ? 17.456 -8.789 -22.202 1.00 85.38 180 ASP A C 1
ATOM 1310 O O . ASP A 1 180 ? 17.363 -9.729 -22.989 1.00 85.38 180 ASP A O 1
ATOM 1314 N N . SER A 1 181 ? 16.370 -8.132 -21.785 1.00 87.12 181 SER A N 1
ATOM 1315 C CA . SER A 1 181 ? 14.992 -8.421 -22.216 1.00 87.12 181 SER A CA 1
ATOM 1316 C C . SER A 1 181 ? 14.474 -7.441 -23.277 1.00 87.12 181 SER A C 1
ATOM 1318 O O . SER A 1 181 ? 13.339 -7.581 -23.746 1.00 87.12 181 SER A O 1
ATOM 1320 N N . ILE A 1 182 ? 15.279 -6.441 -23.650 1.00 90.38 182 ILE A N 1
ATOM 1321 C CA . ILE A 1 182 ? 14.949 -5.494 -24.715 1.00 90.38 182 ILE A CA 1
ATOM 1322 C C . ILE A 1 182 ? 15.212 -6.169 -26.063 1.00 90.38 182 ILE A C 1
ATOM 1324 O O . ILE A 1 182 ? 16.311 -6.625 -26.364 1.00 90.38 182 ILE A O 1
ATOM 1328 N N . THR A 1 183 ? 14.178 -6.216 -26.890 1.00 93.25 183 THR A N 1
ATOM 1329 C CA . THR A 1 183 ? 14.184 -6.774 -28.243 1.00 93.25 183 THR A CA 1
ATOM 1330 C C . THR A 1 183 ? 13.731 -5.701 -29.231 1.00 93.25 183 THR A C 1
ATOM 1332 O O . THR A 1 183 ? 13.185 -4.671 -28.833 1.00 93.25 183 THR A O 1
ATOM 1335 N N . ALA A 1 184 ? 13.936 -5.928 -30.531 1.00 89.50 184 ALA A N 1
ATOM 1336 C CA . ALA A 1 184 ? 13.474 -4.992 -31.559 1.00 89.50 184 ALA A CA 1
ATOM 1337 C C . ALA A 1 184 ? 11.950 -4.763 -31.499 1.00 89.50 184 ALA A C 1
ATOM 1339 O O . ALA A 1 184 ? 11.494 -3.648 -31.736 1.00 89.50 184 ALA A O 1
ATOM 1340 N N . ASP A 1 185 ? 11.189 -5.788 -31.105 1.00 91.25 185 ASP A N 1
ATOM 1341 C CA . ASP A 1 185 ? 9.724 -5.759 -31.089 1.00 91.25 185 ASP A CA 1
ATOM 1342 C C . ASP A 1 185 ? 9.142 -4.968 -29.903 1.00 91.25 185 ASP A C 1
ATOM 1344 O O . ASP A 1 185 ? 8.029 -4.461 -29.998 1.00 91.25 185 ASP A O 1
ATOM 1348 N N . ASN A 1 186 ? 9.872 -4.843 -28.785 1.00 92.75 186 ASN A N 1
ATOM 1349 C CA . ASN A 1 186 ? 9.391 -4.160 -27.571 1.00 92.75 186 ASN A CA 1
ATOM 1350 C C . ASN A 1 186 ? 10.133 -2.848 -27.251 1.00 92.75 186 ASN A C 1
ATOM 1352 O O . ASN A 1 186 ? 9.746 -2.132 -26.324 1.00 92.75 186 ASN A O 1
ATOM 1356 N N . TRP A 1 187 ? 11.180 -2.510 -28.010 1.00 91.75 187 TRP A N 1
ATOM 1357 C CA . TRP A 1 187 ? 12.021 -1.335 -27.771 1.00 91.75 187 TRP A CA 1
ATOM 1358 C C . TRP A 1 187 ? 11.226 -0.025 -27.734 1.00 91.75 187 TRP A C 1
ATOM 1360 O O . TRP A 1 187 ? 11.443 0.797 -26.842 1.00 91.75 187 TRP A O 1
ATOM 1370 N N . GLU A 1 188 ? 10.291 0.175 -28.667 1.00 93.62 188 GLU A N 1
ATOM 1371 C CA . GLU A 1 188 ? 9.501 1.410 -28.720 1.00 93.62 188 GLU A CA 1
ATOM 1372 C C . GLU A 1 188 ? 8.620 1.583 -27.477 1.00 93.62 188 GLU A C 1
ATOM 1374 O O . GLU A 1 188 ? 8.569 2.677 -26.908 1.00 93.62 188 GLU A O 1
ATOM 1379 N N . GLU A 1 189 ? 7.989 0.503 -27.006 1.00 92.94 189 GLU A N 1
ATOM 1380 C CA . GLU A 1 189 ? 7.163 0.511 -25.795 1.00 92.94 189 GLU A CA 1
ATOM 1381 C C . GLU A 1 189 ? 8.005 0.783 -24.545 1.00 92.94 189 GLU A C 1
ATOM 1383 O O . GLU A 1 189 ? 7.641 1.621 -23.714 1.00 92.94 189 GLU A O 1
ATOM 1388 N N . VAL A 1 190 ? 9.165 0.128 -24.429 1.00 91.62 190 VAL A N 1
ATOM 1389 C CA . VAL A 1 190 ? 10.104 0.337 -23.317 1.00 91.62 190 VAL A CA 1
ATOM 1390 C C . VAL A 1 190 ? 10.609 1.780 -23.308 1.00 91.62 190 VAL A C 1
ATOM 1392 O O . VAL A 1 190 ? 10.609 2.438 -22.265 1.00 91.62 190 VAL A O 1
ATOM 1395 N N . HIS A 1 191 ? 10.984 2.319 -24.467 1.00 91.50 191 HIS A N 1
ATOM 1396 C CA . HIS A 1 191 ? 11.455 3.693 -24.591 1.00 91.50 191 HIS A CA 1
ATOM 1397 C C . HIS A 1 191 ? 10.353 4.716 -24.270 1.00 91.50 191 HIS A C 1
ATOM 1399 O O . HIS A 1 191 ? 10.610 5.709 -23.580 1.00 91.50 191 HIS A O 1
ATOM 1405 N N . ALA A 1 192 ? 9.112 4.472 -24.703 1.00 94.50 192 ALA A N 1
ATOM 1406 C CA . ALA A 1 192 ? 7.962 5.294 -24.338 1.00 94.50 192 ALA A CA 1
ATOM 1407 C C . ALA A 1 192 ? 7.695 5.265 -22.821 1.00 94.50 192 ALA A C 1
ATOM 1409 O O . ALA A 1 192 ? 7.494 6.320 -22.216 1.00 94.50 192 ALA A O 1
ATOM 1410 N N . ALA A 1 193 ? 7.772 4.090 -22.188 1.00 93.56 193 ALA A N 1
ATOM 1411 C CA . ALA A 1 193 ? 7.610 3.944 -20.742 1.00 93.56 193 ALA A CA 1
ATOM 1412 C C . ALA A 1 193 ? 8.707 4.681 -19.953 1.00 93.56 193 ALA A C 1
ATOM 1414 O O . ALA A 1 193 ? 8.410 5.370 -18.977 1.00 93.56 193 ALA A O 1
ATOM 1415 N N . ILE A 1 194 ? 9.969 4.613 -20.394 1.00 92.50 194 ILE A N 1
ATOM 1416 C CA . ILE A 1 194 ? 11.079 5.351 -19.765 1.00 92.50 194 ILE A CA 1
ATOM 1417 C C . ILE A 1 194 ? 10.861 6.868 -19.870 1.00 92.50 194 ILE A C 1
ATOM 1419 O O . ILE A 1 194 ? 11.072 7.587 -18.889 1.00 92.50 194 ILE A O 1
ATOM 1423 N N . LYS A 1 195 ? 10.390 7.366 -21.021 1.00 95.50 195 LYS A N 1
ATOM 1424 C CA . LYS A 1 195 ? 10.034 8.785 -21.187 1.00 95.50 195 LYS A CA 1
ATOM 1425 C C . LYS A 1 195 ? 8.903 9.208 -20.249 1.00 95.50 195 LYS A C 1
ATOM 1427 O O . LYS A 1 195 ? 9.001 10.256 -19.615 1.00 95.50 195 LYS A O 1
ATOM 1432 N N . ASP A 1 196 ? 7.857 8.396 -20.121 1.00 96.00 196 ASP A N 1
ATOM 1433 C CA . ASP A 1 196 ? 6.761 8.651 -19.180 1.00 96.00 196 ASP A CA 1
ATOM 1434 C C . ASP A 1 196 ? 7.257 8.681 -17.721 1.00 96.00 196 ASP A C 1
ATOM 1436 O O . ASP A 1 196 ? 6.922 9.589 -16.955 1.00 96.00 196 ASP A O 1
ATOM 1440 N N . HIS A 1 197 ? 8.143 7.755 -17.341 1.00 94.00 197 HIS A N 1
ATOM 1441 C CA . HIS A 1 197 ? 8.778 7.770 -16.022 1.00 94.00 197 HIS A CA 1
ATOM 1442 C C . HIS A 1 197 ? 9.593 9.051 -15.783 1.00 94.00 197 HIS A C 1
ATOM 1444 O O . HIS A 1 197 ? 9.492 9.637 -14.702 1.00 94.00 197 HIS A O 1
ATOM 1450 N N . ALA A 1 198 ? 10.353 9.526 -16.775 1.00 94.31 198 ALA A N 1
ATOM 1451 C CA . ALA A 1 198 ? 11.108 10.776 -16.676 1.00 94.31 198 ALA A CA 1
ATOM 1452 C C . ALA A 1 198 ? 10.189 11.989 -16.442 1.00 94.31 198 ALA A C 1
ATOM 1454 O O . ALA A 1 198 ? 10.461 12.807 -15.558 1.00 94.31 198 ALA A O 1
ATOM 1455 N N . THR A 1 199 ? 9.060 12.064 -17.154 1.00 96.38 199 THR A N 1
ATOM 1456 C CA . THR A 1 199 ? 8.042 13.109 -16.954 1.00 96.38 199 THR A CA 1
ATOM 1457 C C . THR A 1 199 ? 7.481 13.075 -15.533 1.00 96.38 199 THR A C 1
ATOM 1459 O O . THR A 1 199 ? 7.464 14.095 -14.844 1.00 96.38 199 THR A O 1
ATOM 1462 N N . LYS A 1 200 ? 7.110 11.892 -15.030 1.00 95.75 200 LYS A N 1
ATOM 1463 C CA . LYS A 1 200 ? 6.599 11.728 -13.658 1.00 95.75 200 LYS A CA 1
ATOM 1464 C C . LYS A 1 200 ? 7.625 12.135 -12.598 1.00 95.75 200 LYS A C 1
ATOM 1466 O O . LYS A 1 200 ? 7.254 12.708 -11.570 1.00 95.75 200 LYS A O 1
ATOM 1471 N N . ILE A 1 201 ? 8.912 11.869 -12.829 1.00 94.38 201 ILE A N 1
ATOM 1472 C CA . ILE A 1 201 ? 9.997 12.320 -11.944 1.00 94.38 201 ILE A CA 1
ATOM 1473 C C . ILE A 1 201 ? 10.111 13.850 -11.954 1.00 94.38 201 ILE A C 1
ATOM 1475 O O . ILE A 1 201 ? 10.213 14.455 -10.884 1.00 94.38 201 ILE A O 1
ATOM 1479 N N . ALA A 1 202 ? 10.013 14.491 -13.121 1.00 94.81 202 ALA A N 1
ATOM 1480 C CA . ALA A 1 202 ? 10.009 15.950 -13.223 1.00 94.81 202 ALA A CA 1
ATOM 1481 C C . ALA A 1 202 ? 8.812 16.578 -12.481 1.00 94.81 202 ALA A C 1
ATOM 1483 O O . ALA A 1 202 ? 8.985 17.520 -11.708 1.00 94.81 202 ALA A O 1
ATOM 1484 N N . GLU A 1 203 ? 7.613 16.007 -12.612 1.00 95.12 203 GLU A N 1
ATOM 1485 C CA . GLU A 1 203 ? 6.427 16.457 -11.872 1.00 95.12 203 GLU A CA 1
ATOM 1486 C C . GLU A 1 203 ? 6.570 16.288 -10.352 1.00 95.12 203 GLU A C 1
ATOM 1488 O O . GLU A 1 203 ? 6.112 17.132 -9.573 1.00 95.12 203 GLU A O 1
ATOM 1493 N N . MET A 1 204 ? 7.193 15.193 -9.895 1.00 93.25 204 MET A N 1
ATOM 1494 C CA . MET A 1 204 ? 7.521 15.004 -8.477 1.00 93.25 204 MET A CA 1
ATOM 1495 C C . MET A 1 204 ? 8.450 16.108 -7.975 1.00 93.25 204 MET A C 1
ATOM 1497 O O . MET A 1 204 ? 8.189 16.668 -6.908 1.00 93.25 204 MET A O 1
ATOM 1501 N N . LYS A 1 205 ? 9.473 16.474 -8.757 1.00 94.75 205 LYS A N 1
ATOM 1502 C CA . LYS A 1 205 ? 10.365 17.592 -8.433 1.00 94.75 205 LYS A CA 1
ATOM 1503 C C . LYS A 1 205 ? 9.588 18.904 -8.309 1.00 94.75 205 LYS A C 1
ATOM 1505 O O . LYS A 1 205 ? 9.697 19.572 -7.287 1.00 94.75 205 LYS A O 1
ATOM 1510 N N . THR A 1 206 ? 8.733 19.238 -9.277 1.00 95.81 206 THR A N 1
ATOM 1511 C CA . THR A 1 206 ? 7.914 20.462 -9.215 1.00 95.81 206 THR A CA 1
ATOM 1512 C C . THR A 1 206 ? 7.013 20.503 -7.978 1.00 95.81 206 THR A C 1
ATOM 1514 O O . THR A 1 206 ? 6.814 21.565 -7.389 1.00 95.81 206 THR A O 1
ATOM 1517 N N . ARG A 1 207 ? 6.457 19.362 -7.549 1.00 93.00 207 ARG A N 1
ATOM 1518 C CA . ARG A 1 207 ? 5.671 19.283 -6.306 1.00 93.00 207 ARG A CA 1
ATOM 1519 C C . ARG A 1 207 ? 6.526 19.497 -5.059 1.00 93.00 207 ARG A C 1
ATOM 1521 O O . ARG A 1 207 ? 6.068 20.177 -4.144 1.00 93.00 207 ARG A O 1
ATOM 1528 N N . ALA A 1 208 ? 7.737 18.946 -5.027 1.00 90.62 208 ALA A N 1
ATOM 1529 C CA . ALA A 1 208 ? 8.676 19.157 -3.930 1.00 90.62 208 ALA A CA 1
ATOM 1530 C C . ALA A 1 208 ? 9.110 20.629 -3.831 1.00 90.62 208 ALA A C 1
ATOM 1532 O O . ALA A 1 208 ? 9.086 21.190 -2.738 1.00 90.62 208 ALA A O 1
ATOM 1533 N N . ASP A 1 209 ? 9.399 21.272 -4.966 1.00 93.38 209 ASP A N 1
ATOM 1534 C CA . ASP A 1 209 ? 9.755 22.695 -5.036 1.00 93.38 209 ASP A CA 1
ATOM 1535 C C . ASP A 1 209 ? 8.601 23.575 -4.509 1.00 93.38 209 ASP A C 1
ATOM 1537 O O . ASP A 1 209 ? 8.792 24.395 -3.612 1.00 93.38 209 ASP A O 1
ATOM 1541 N N . LYS A 1 210 ? 7.360 23.319 -4.958 1.00 93.00 210 LYS A N 1
ATOM 1542 C CA . LYS A 1 210 ? 6.160 24.008 -4.443 1.00 93.00 210 LYS A CA 1
ATOM 1543 C C . LYS A 1 210 ? 5.966 23.812 -2.938 1.00 93.00 210 LYS A C 1
ATOM 1545 O O . LYS A 1 210 ? 5.602 24.756 -2.239 1.00 93.00 210 LYS A O 1
ATOM 1550 N N . ALA A 1 211 ? 6.189 22.599 -2.432 1.00 90.25 211 ALA A N 1
ATOM 1551 C CA . ALA A 1 211 ? 6.102 22.328 -1.001 1.00 90.25 211 ALA A CA 1
ATOM 1552 C C . ALA A 1 211 ? 7.173 23.115 -0.226 1.00 90.25 211 ALA A C 1
ATOM 1554 O O . ALA A 1 211 ? 6.860 23.746 0.784 1.00 90.25 211 ALA A O 1
ATOM 1555 N N . ALA A 1 212 ? 8.412 23.162 -0.721 1.00 89.75 212 ALA A N 1
ATOM 1556 C CA . ALA A 1 212 ? 9.482 23.947 -0.110 1.00 89.75 212 ALA A CA 1
ATOM 1557 C C . ALA A 1 212 ? 9.129 25.443 -0.032 1.00 89.75 212 ALA A C 1
ATOM 1559 O O . ALA A 1 212 ? 9.341 26.065 1.009 1.00 89.75 212 ALA A O 1
ATOM 1560 N N . ASP A 1 213 ? 8.519 26.003 -1.079 1.00 89.31 213 ASP A N 1
ATOM 1561 C CA . ASP A 1 213 ? 8.061 27.395 -1.081 1.00 89.31 213 ASP A CA 1
ATOM 1562 C C . ASP A 1 213 ? 6.961 27.653 -0.045 1.00 89.31 213 ASP A C 1
ATOM 1564 O O . ASP A 1 213 ? 6.948 28.707 0.592 1.00 89.31 213 ASP A O 1
ATOM 1568 N N . THR A 1 214 ? 6.049 26.697 0.170 1.00 90.31 214 THR A N 1
ATOM 1569 C CA . THR A 1 214 ? 5.034 26.828 1.229 1.00 90.31 214 THR A CA 1
ATOM 1570 C C . THR A 1 214 ? 5.644 26.821 2.628 1.00 90.31 214 THR A C 1
ATOM 1572 O O . THR A 1 214 ? 5.226 27.618 3.464 1.00 90.31 214 THR A O 1
ATOM 1575 N N . TYR A 1 215 ? 6.667 25.997 2.877 1.00 85.38 215 TYR A N 1
ATOM 1576 C CA . TYR A 1 215 ? 7.357 25.976 4.169 1.00 85.38 215 TYR A CA 1
ATOM 1577 C C . TYR A 1 215 ? 8.169 27.249 4.415 1.00 85.38 215 TYR A C 1
ATOM 1579 O O . TYR A 1 215 ? 8.145 27.771 5.523 1.00 85.38 215 TYR A O 1
ATOM 1587 N N . LYS A 1 216 ? 8.828 27.791 3.383 1.00 83.69 216 LYS A N 1
ATOM 1588 C CA . LYS A 1 216 ? 9.574 29.056 3.484 1.00 83.69 216 LYS A CA 1
ATOM 1589 C C . LYS A 1 216 ? 8.683 30.274 3.732 1.00 83.69 216 LYS A C 1
ATOM 1591 O O . LYS A 1 216 ? 9.150 31.233 4.320 1.00 83.69 216 LYS A O 1
ATOM 1596 N N . LYS A 1 217 ? 7.428 30.256 3.270 1.00 78.50 217 LYS A N 1
ATOM 1597 C CA . LYS A 1 217 ? 6.453 31.339 3.506 1.00 78.50 217 LYS A CA 1
ATOM 1598 C C . LYS A 1 217 ? 5.765 31.262 4.871 1.00 78.50 217 LYS A C 1
ATOM 1600 O O . LYS A 1 217 ? 5.157 32.240 5.287 1.00 78.50 217 LYS A O 1
ATOM 1605 N N . ALA A 1 218 ? 5.783 30.092 5.508 1.00 69.38 218 ALA A N 1
ATOM 1606 C CA . ALA A 1 218 ? 5.158 29.856 6.808 1.00 69.38 218 ALA A CA 1
ATOM 1607 C C . ALA A 1 218 ? 6.131 30.019 7.992 1.00 69.38 218 ALA A C 1
ATOM 1609 O O . ALA A 1 218 ? 5.686 29.955 9.138 1.00 69.38 218 ALA A O 1
ATOM 1610 N N . ALA A 1 219 ? 7.428 30.181 7.711 1.00 58.41 219 ALA A N 1
ATOM 1611 C CA . ALA A 1 219 ? 8.492 30.476 8.669 1.00 58.41 219 ALA A CA 1
ATOM 1612 C C . ALA A 1 219 ? 8.793 31.979 8.679 1.00 58.41 219 ALA A C 1
ATOM 1614 O O . ALA A 1 219 ? 9.119 32.487 9.773 1.00 58.41 219 ALA A O 1
#

Sequence (219 aa):
MAKSNTNGSKKSTNGKNGTKAPAKNGNGKPAGKGANPNKDPAMKAGNKRVAKATPIVRRDPTPGLARRGSTGASAPTAAKPGPDPRMPAVGAKIQKLDRRGDVRCECTVKKDGILYAGKTYKSLSAAAVAAAKVLKLGGKTQNGFTFWGLSKPPRNPADVLEALSRAWERYAKVVNGMEDSITADNWEEVHAAIKDHATKIAEMKTRADKAADTYKKAA

Secondary structure (DSSP, 8-state):
-----------------------------------------------------------------------------PPPPPPPTTSPPTT-EEEEE-TTS-EEEEEEEETTEEEETTEEESSHHHHHHHHHHHTT---S---HHHHTTSSPPP---SSHHHHHHHHHHHHHHHHHTTGGG--TTTHHHHHHHHHHHHHHHHHHHHHHHHHHHHHHHH-

Organism: NCBI:txid412755

Radius of gyration: 36.2 Å; chains: 1; bounding box: 73×81×113 Å